Protein AF-A0A3D4ETP7-F1 (afdb_monomer_lite)

Secondary structure (DSSP, 8-state):
-BS-TTS--TT-B-TTSPBPPPPBPPHHHHHHHHHS---SS--SS--TTHHHHHHS-HHHHHHHHHHHHHHHHHHHHHHHHHHHHHH-HHHHHHHHHHHHHTTTTTHHHHHHHHHHS-HHHHTTS-GGGHHHHHHHHTT---HHHHHHS-HHHHHHHHHHHHHHHHHHHHHPPPGGGS-----TT--GGG-HHHHHHHHHHHHHTHHHHHHHTTSPTT-HHHHHHHHT---HHHHH-SSTTSPPPSS---SS-HHHHHHHIIIIIGGG-GGGHHHHHTPBP-S--HHHHHHHHHHHSSTTTTGGGGSBHHHHHHHHHHIIIIITT-SSTTTT-SHHHHHHH------

Radius of gyration: 23.27 Å; chains: 1; bounding box: 61×39×66 Å

Foldseek 3Di:
DEQDPPDPPPPQADPVRDGDDDDHDHPVNVVVVVPFFQFPDFDLAAFPLQVLLVVDDPVLVVLLLLVLLLVLLLVLLVVLVVVCVVQNNLLSLLLLLQLLLQPPQGNVLSSVLSVLVPLVNLVVDDLQQSLLLSCQLLVVQDPVLLVQFDPVLNVVSVSSVVSNVVCCVPRHDDPVPRRDADQPPDDLLSGVSLSSLLSSLCSSCSVVLSVLLPDDPPSVSNLVSSQPRDDPVSQQGSGSRDDGHPHGDTSDDPVSSVVSCSSHRVSNPSVPVVRQFPAFADDQDPQLQSLCCHNNVGPVRCVVQRGGNSSSSSSSSCCVVFSSRDPPRNPPTCVSVVSNVGDDDDD

Structure (mmCIF, N/CA/C/O backbone):
data_AF-A0A3D4ETP7-F1
#
_entry.id   AF-A0A3D4ETP7-F1
#
loop_
_atom_site.group_PDB
_atom_site.id
_atom_site.type_symbol
_atom_site.label_atom_id
_atom_site.label_alt_id
_atom_site.label_comp_id
_atom_site.label_asym_id
_atom_site.label_entity_id
_atom_site.label_seq_id
_atom_site.pdbx_PDB_ins_code
_atom_site.Cartn_x
_atom_site.Cartn_y
_atom_site.Cartn_z
_atom_site.occupancy
_atom_site.B_iso_or_equiv
_atom_site.auth_seq_id
_atom_site.auth_comp_id
_atom_site.auth_asym_id
_atom_site.auth_atom_id
_atom_site.pdbx_PDB_model_num
ATOM 1 N N . MET A 1 1 ? -23.756 -12.964 -6.660 1.00 53.03 1 MET A N 1
ATOM 2 C CA . MET A 1 1 ? -23.209 -12.619 -7.990 1.00 53.03 1 MET A CA 1
ATOM 3 C C . MET A 1 1 ? -23.896 -13.529 -8.978 1.00 53.03 1 MET A C 1
ATOM 5 O O . MET A 1 1 ? -24.005 -14.709 -8.670 1.00 53.03 1 MET A O 1
ATOM 9 N N . VAL A 1 2 ? -24.433 -12.990 -10.067 1.00 57.22 2 VAL A N 1
ATOM 10 C CA . VAL A 1 2 ? -25.238 -13.764 -11.019 1.00 57.22 2 VAL A CA 1
ATOM 11 C C . VAL A 1 2 ? -24.699 -13.495 -12.422 1.00 57.22 2 VAL A C 1
ATOM 13 O O . VAL A 1 2 ? -24.384 -12.355 -12.745 1.00 57.22 2 VAL A O 1
ATOM 16 N N . ILE A 1 3 ? -24.526 -14.546 -13.224 1.00 56.44 3 ILE A N 1
ATOM 17 C CA . ILE A 1 3 ? -23.985 -14.443 -14.592 1.00 56.44 3 ILE A CA 1
ATOM 18 C C . ILE A 1 3 ? -25.107 -14.130 -15.602 1.00 56.44 3 ILE A C 1
ATOM 20 O O . ILE A 1 3 ? -24.844 -13.578 -16.661 1.00 56.44 3 ILE A O 1
ATOM 24 N N . ASN A 1 4 ? -26.368 -14.437 -15.271 1.00 58.53 4 ASN A N 1
ATOM 25 C CA . ASN A 1 4 ? -27.520 -14.160 -16.126 1.00 58.53 4 ASN A CA 1
ATOM 26 C C . ASN A 1 4 ? -28.790 -13.884 -15.296 1.00 58.53 4 ASN A C 1
ATOM 28 O O . ASN A 1 4 ? -29.054 -14.611 -14.341 1.00 58.53 4 ASN A O 1
ATOM 32 N N . ASP A 1 5 ? -29.581 -12.865 -15.642 1.00 59.66 5 ASP A N 1
ATOM 33 C CA . ASP A 1 5 ? -30.772 -12.454 -14.863 1.00 59.66 5 ASP A CA 1
ATOM 34 C C . ASP A 1 5 ? -32.067 -13.199 -15.260 1.00 59.66 5 ASP A C 1
ATOM 36 O O . ASP A 1 5 ? -33.136 -12.936 -14.724 1.00 59.66 5 ASP A O 1
ATOM 40 N N . GLY A 1 6 ? -31.985 -14.146 -16.202 1.00 60.75 6 GLY A N 1
ATOM 41 C CA . GLY A 1 6 ? -33.154 -14.827 -16.780 1.00 60.75 6 GLY A CA 1
ATOM 42 C C . GLY A 1 6 ? -33.625 -16.117 -16.088 1.00 60.75 6 GLY A C 1
ATOM 43 O O . GLY A 1 6 ? -34.529 -16.764 -16.604 1.00 60.75 6 GLY A O 1
ATOM 44 N N . GLY A 1 7 ? -33.010 -16.542 -14.976 1.00 60.59 7 GLY A N 1
ATOM 45 C CA . GLY A 1 7 ? -33.340 -17.800 -14.276 1.00 60.59 7 GLY A CA 1
ATOM 46 C C . GLY A 1 7 ? -34.117 -17.603 -12.963 1.00 60.59 7 GLY A C 1
ATOM 47 O O . GLY A 1 7 ? -34.178 -16.482 -12.456 1.00 60.59 7 GLY A O 1
ATOM 48 N N . PRO A 1 8 ? -34.690 -18.671 -12.365 1.00 55.81 8 PRO A N 1
ATOM 49 C CA . PRO A 1 8 ? -35.439 -18.558 -11.116 1.00 55.81 8 PRO A CA 1
ATOM 50 C C . PRO A 1 8 ? -34.581 -17.935 -10.002 1.00 55.81 8 PRO A C 1
ATOM 52 O O . PRO A 1 8 ? -33.433 -18.318 -9.774 1.00 55.81 8 PRO A O 1
ATOM 55 N N . ALA A 1 9 ? -35.168 -16.954 -9.313 1.00 56.16 9 ALA A N 1
ATOM 56 C CA . ALA A 1 9 ? -34.541 -16.030 -8.368 1.00 56.16 9 ALA A CA 1
ATOM 57 C C . ALA A 1 9 ? -34.196 -16.660 -7.000 1.00 56.16 9 ALA A C 1
ATOM 59 O O . ALA A 1 9 ? -34.488 -16.085 -5.946 1.00 56.16 9 ALA A O 1
ATOM 60 N N . PHE A 1 10 ? -33.578 -17.842 -6.993 1.00 54.94 10 PHE A N 1
ATOM 61 C CA . PHE A 1 10 ? -33.109 -18.475 -5.766 1.00 54.94 10 PHE A CA 1
ATOM 62 C C . PHE A 1 10 ? -32.064 -17.565 -5.096 1.00 54.94 10 PHE A C 1
ATOM 64 O O . PHE A 1 10 ? -31.069 -17.177 -5.706 1.00 54.94 10 PHE A O 1
ATOM 71 N N . PHE A 1 11 ? -32.307 -17.204 -3.831 1.00 61.47 11 PHE A N 1
ATOM 72 C CA . PHE A 1 11 ? -31.418 -16.397 -2.974 1.00 61.47 11 PHE A CA 1
ATOM 73 C C . PHE A 1 11 ? -31.337 -14.887 -3.267 1.00 61.47 11 PHE A C 1
ATOM 75 O O . PHE A 1 11 ? -30.315 -14.252 -3.007 1.00 61.47 11 PHE A O 1
ATOM 82 N N . THR A 1 12 ? -32.417 -14.270 -3.751 1.00 70.69 12 THR A N 1
ATOM 83 C CA . THR A 1 12 ? -32.487 -12.801 -3.917 1.00 70.69 12 THR A CA 1
ATOM 84 C C . THR A 1 12 ? -32.842 -12.038 -2.646 1.00 70.69 12 THR A C 1
ATOM 86 O O . THR A 1 12 ? -32.747 -10.814 -2.644 1.00 70.69 12 THR A O 1
ATOM 89 N N . ARG A 1 13 ? -33.208 -12.721 -1.553 1.00 76.38 13 ARG A N 1
ATOM 90 C CA . ARG A 1 13 ? -33.619 -12.089 -0.293 1.00 76.38 13 ARG A CA 1
ATOM 91 C C . ARG A 1 13 ? -32.859 -12.626 0.916 1.00 76.38 13 ARG A C 1
ATOM 93 O O . ARG A 1 13 ? -32.500 -13.797 0.979 1.00 76.38 13 ARG A O 1
ATOM 100 N N . THR A 1 14 ? -32.615 -11.745 1.882 1.00 76.19 14 THR A N 1
ATOM 101 C CA . THR A 1 14 ? -32.103 -12.088 3.220 1.00 76.19 14 THR A CA 1
ATOM 102 C C . THR A 1 14 ? -33.161 -12.825 4.053 1.00 76.19 14 THR A C 1
ATOM 104 O O . THR A 1 14 ? -34.342 -12.802 3.709 1.00 76.19 14 THR A O 1
ATOM 107 N N . SER A 1 15 ? -32.766 -13.395 5.200 1.00 79.62 15 SER A N 1
ATOM 108 C CA . SER A 1 15 ? -33.690 -13.990 6.189 1.00 79.62 15 SER A CA 1
ATOM 109 C C . SER A 1 15 ? -34.766 -13.021 6.694 1.00 79.62 15 SER A C 1
ATOM 111 O O . SER A 1 15 ? -35.795 -13.451 7.192 1.00 79.62 15 SER A O 1
ATOM 113 N N . ASN A 1 16 ? -34.539 -11.713 6.541 1.00 80.12 16 ASN A N 1
ATOM 114 C CA . ASN A 1 16 ? -35.469 -10.655 6.936 1.00 80.12 16 ASN A CA 1
ATOM 115 C C . ASN A 1 16 ? -36.229 -10.088 5.720 1.00 80.12 16 ASN A C 1
ATOM 117 O O . ASN A 1 16 ? -36.607 -8.919 5.723 1.00 80.12 16 ASN A O 1
ATOM 121 N N . HIS A 1 17 ? -36.355 -10.871 4.642 1.00 77.25 17 HIS A N 1
ATOM 122 C CA . HIS A 1 17 ? -37.042 -10.527 3.390 1.00 77.25 17 HIS A CA 1
ATOM 123 C C . HIS A 1 17 ? -36.555 -9.261 2.664 1.00 77.25 17 HIS A C 1
ATOM 125 O O . HIS A 1 17 ? -37.248 -8.743 1.794 1.00 77.25 17 HIS A O 1
ATOM 131 N N . ARG A 1 18 ? -35.344 -8.773 2.960 1.00 77.69 18 ARG A N 1
ATOM 132 C CA . ARG A 1 18 ? -34.737 -7.662 2.204 1.00 77.69 18 ARG A CA 1
ATOM 133 C C . ARG A 1 18 ? -34.062 -8.167 0.943 1.00 77.69 18 ARG A C 1
ATOM 135 O O . ARG A 1 18 ? -33.308 -9.137 1.040 1.00 77.69 18 ARG A O 1
ATOM 142 N N . ASP A 1 19 ? -34.263 -7.474 -0.172 1.00 79.56 19 ASP A N 1
ATOM 143 C CA . ASP A 1 19 ? -33.580 -7.776 -1.428 1.00 79.56 19 ASP A CA 1
ATOM 144 C C . ASP A 1 19 ? -32.060 -7.614 -1.279 1.00 79.56 19 ASP A C 1
ATOM 146 O O . ASP A 1 19 ? -31.551 -6.666 -0.671 1.00 79.56 19 ASP A O 1
ATOM 150 N N . ILE A 1 20 ? -31.325 -8.581 -1.816 1.00 76.50 20 ILE A N 1
ATOM 151 C CA . ILE A 1 20 ? -29.868 -8.612 -1.831 1.00 76.50 20 ILE A CA 1
ATOM 152 C C . ILE A 1 20 ? -29.414 -7.977 -3.150 1.00 76.50 20 ILE A C 1
ATOM 154 O O . ILE A 1 20 ? -29.741 -8.510 -4.213 1.00 76.50 20 ILE A O 1
ATOM 158 N N . PRO A 1 21 ? -28.633 -6.879 -3.121 1.00 76.00 21 PRO A N 1
ATOM 159 C CA . PRO A 1 21 ? -28.071 -6.292 -4.329 1.00 76.00 21 PRO A CA 1
ATOM 160 C C . PRO A 1 21 ? -27.289 -7.330 -5.139 1.00 76.00 21 PRO A C 1
ATOM 162 O O . PRO A 1 21 ? -26.392 -8.004 -4.620 1.00 76.00 21 PRO A O 1
ATOM 165 N N . ARG A 1 22 ? -27.626 -7.456 -6.424 1.00 74.06 22 ARG A N 1
ATOM 166 C CA . ARG A 1 22 ? -26.982 -8.395 -7.343 1.00 74.06 22 ARG A CA 1
ATOM 167 C C . ARG A 1 22 ? -26.001 -7.653 -8.235 1.00 74.06 22 ARG A C 1
ATOM 169 O O . ARG A 1 22 ? -26.336 -6.641 -8.836 1.00 74.06 22 ARG A O 1
ATOM 176 N N . ILE A 1 23 ? -24.792 -8.194 -8.330 1.00 74.88 23 ILE A N 1
ATOM 177 C CA . ILE A 1 23 ? -23.837 -7.825 -9.373 1.00 74.88 23 ILE A CA 1
ATOM 178 C C . ILE A 1 23 ? -24.056 -8.809 -10.518 1.00 74.88 23 ILE A C 1
ATOM 180 O O . ILE A 1 23 ? -23.884 -10.020 -10.312 1.00 74.88 23 ILE A O 1
ATOM 184 N N . ILE A 1 24 ? -24.469 -8.274 -11.666 1.00 77.12 24 ILE A N 1
ATOM 185 C CA . ILE A 1 24 ? -24.589 -9.002 -12.929 1.00 77.12 24 ILE A CA 1
ATOM 186 C C . ILE A 1 24 ? -23.243 -8.887 -13.637 1.00 77.12 24 ILE A C 1
ATOM 188 O O . ILE A 1 24 ? -22.747 -7.779 -13.830 1.00 77.12 24 ILE A O 1
ATOM 192 N N . LEU A 1 25 ? -22.635 -10.024 -13.966 1.00 79.50 25 LEU A N 1
ATOM 193 C CA . LEU A 1 25 ? -21.406 -10.055 -14.756 1.00 79.50 25 LEU A CA 1
ATOM 194 C C . LEU A 1 25 ? -21.732 -10.464 -16.186 1.00 79.50 25 LEU A C 1
ATOM 196 O O . LEU A 1 25 ? -22.445 -11.446 -16.379 1.00 79.50 25 LEU A O 1
ATOM 200 N N . SER A 1 26 ? -21.175 -9.763 -17.173 1.00 84.69 26 SER A N 1
ATOM 201 C CA . SER A 1 26 ? -21.323 -10.174 -18.567 1.00 84.69 26 SER A CA 1
ATOM 202 C C . SER A 1 26 ? -20.613 -11.515 -18.805 1.00 84.69 26 SER A C 1
ATOM 204 O O . SER A 1 26 ? -19.426 -11.629 -18.481 1.00 84.69 26 SER A O 1
ATOM 206 N N . PRO A 1 27 ? -21.268 -12.520 -19.417 1.00 82.44 27 PRO A N 1
ATOM 207 C CA . PRO A 1 27 ? -20.622 -13.785 -19.764 1.00 82.44 27 PRO A CA 1
ATOM 208 C C . PRO A 1 27 ? -19.345 -13.608 -20.598 1.00 82.44 27 PRO A C 1
ATOM 210 O O . PRO A 1 27 ? -18.369 -14.325 -20.380 1.00 82.44 27 PRO A O 1
ATOM 213 N N . THR A 1 28 ? -19.312 -12.626 -21.506 1.00 84.62 28 THR A N 1
ATOM 214 C CA . THR A 1 28 ? -18.135 -12.339 -22.344 1.00 84.62 28 THR A CA 1
ATOM 215 C C . THR A 1 28 ? -16.975 -11.777 -21.525 1.00 84.62 28 THR A C 1
ATOM 217 O O . THR A 1 28 ? -15.831 -12.191 -21.712 1.00 84.62 28 THR A O 1
ATOM 220 N N . GLU A 1 29 ? -17.258 -10.893 -20.566 1.00 82.62 29 GLU A N 1
ATOM 221 C CA . GLU A 1 29 ? -16.253 -10.347 -19.646 1.00 82.62 29 GLU A CA 1
ATOM 222 C C . GLU A 1 29 ? -15.709 -11.431 -18.716 1.00 82.62 29 GLU A C 1
ATOM 224 O O . GLU A 1 29 ? -14.499 -11.506 -18.500 1.00 82.62 29 GLU A O 1
ATOM 229 N N . VAL A 1 30 ? -16.583 -12.305 -18.199 1.00 82.56 30 VAL A N 1
ATOM 230 C CA . VAL A 1 30 ? -16.167 -13.446 -17.373 1.00 82.56 30 VAL A CA 1
ATOM 231 C C . VAL A 1 30 ? -15.293 -14.396 -18.180 1.00 82.56 30 VAL A C 1
ATOM 233 O O . VAL A 1 30 ? -14.219 -14.761 -17.708 1.00 82.56 30 VAL A O 1
ATOM 236 N N . SER A 1 31 ? -15.706 -14.761 -19.396 1.00 82.50 31 SER A N 1
ATOM 237 C CA . SER A 1 31 ? -14.919 -15.637 -20.266 1.00 82.50 31 SER A CA 1
ATOM 238 C C . SER A 1 31 ? -13.551 -15.028 -20.565 1.00 82.50 31 SER A C 1
ATOM 240 O O . SER A 1 31 ? -12.541 -15.680 -20.333 1.00 82.50 31 SER A O 1
ATOM 242 N N . SER A 1 32 ? -13.494 -13.759 -20.982 1.00 82.25 32 SER A N 1
ATOM 243 C CA . SER A 1 32 ? -12.227 -13.065 -21.243 1.00 82.25 32 SER A CA 1
ATOM 244 C C . SER A 1 32 ? -11.325 -13.018 -20.004 1.00 82.25 32 SER A C 1
ATOM 246 O O . SER A 1 32 ? -10.127 -13.279 -20.099 1.00 82.25 32 SER A O 1
ATOM 248 N N . ALA A 1 33 ? -11.887 -12.749 -18.822 1.00 78.75 33 ALA A N 1
ATOM 249 C CA . ALA A 1 33 ? -11.134 -12.736 -17.570 1.00 78.75 33 ALA A CA 1
ATOM 250 C C . ALA A 1 33 ? -10.646 -14.130 -17.135 1.00 78.75 33 ALA A C 1
ATOM 252 O O . ALA A 1 33 ? -9.604 -14.235 -16.487 1.00 78.75 33 ALA A O 1
ATOM 253 N N . LEU A 1 34 ? -11.393 -15.193 -17.450 1.00 80.38 34 LEU A N 1
ATOM 254 C CA . LEU A 1 34 ? -11.009 -16.580 -17.174 1.00 80.38 34 LEU A CA 1
ATOM 255 C C . LEU A 1 34 ? -9.970 -17.110 -18.165 1.00 80.38 34 LEU A C 1
ATOM 257 O O . LEU A 1 34 ? -9.146 -17.930 -17.773 1.00 80.38 34 LEU A O 1
ATOM 261 N N . SER A 1 35 ? -9.982 -16.623 -19.406 1.00 75.38 35 SER A N 1
ATOM 262 C CA . SER A 1 35 ? -8.991 -16.962 -20.431 1.00 75.38 35 SER A CA 1
ATOM 263 C C . SER A 1 35 ? -7.619 -16.332 -20.179 1.00 75.38 35 SER A C 1
ATOM 265 O O . SER A 1 35 ? -6.639 -16.772 -20.774 1.00 75.38 35 SER A O 1
ATOM 267 N N . ARG A 1 36 ? -7.517 -15.322 -19.303 1.00 69.62 36 ARG A N 1
ATOM 268 C CA . ARG A 1 36 ? -6.221 -14.748 -18.923 1.00 69.62 36 ARG A CA 1
ATOM 269 C C . ARG A 1 36 ? -5.480 -15.662 -17.949 1.00 69.62 36 ARG A C 1
ATOM 271 O O . ARG A 1 36 ? -6.062 -16.088 -16.942 1.00 69.62 36 ARG A O 1
ATOM 278 N N . PRO A 1 37 ? -4.191 -15.935 -18.187 1.00 68.06 37 PRO A N 1
ATOM 279 C CA . PRO A 1 37 ? -3.427 -16.796 -17.308 1.00 68.06 37 PRO A CA 1
ATOM 280 C C . PRO A 1 37 ? -3.265 -16.167 -15.926 1.00 68.06 37 PRO A C 1
ATOM 282 O O . PRO A 1 37 ? -2.868 -15.019 -15.761 1.00 68.06 37 PRO A O 1
ATOM 285 N N . ARG A 1 38 ? -3.559 -16.945 -14.881 1.00 69.12 38 ARG A N 1
ATOM 286 C CA . ARG A 1 38 ? -3.430 -16.498 -13.485 1.00 69.12 38 ARG A CA 1
ATOM 287 C C . ARG A 1 38 ? -2.033 -16.781 -12.944 1.00 69.12 38 ARG A C 1
ATOM 289 O O . ARG A 1 38 ? -1.876 -17.394 -11.887 1.00 69.12 38 ARG A O 1
ATOM 296 N N . ILE A 1 39 ? -1.007 -16.348 -13.673 1.00 82.00 39 ILE A N 1
ATOM 297 C CA . ILE A 1 39 ? 0.376 -16.507 -13.231 1.00 82.00 39 ILE A CA 1
ATOM 298 C C . ILE A 1 39 ? 0.657 -15.475 -12.139 1.00 82.00 39 ILE A C 1
ATOM 300 O O . ILE A 1 39 ? 0.525 -14.267 -12.317 1.00 82.00 39 ILE A O 1
ATOM 304 N N . THR A 1 40 ? 1.079 -15.947 -10.969 1.00 82.56 40 THR A N 1
ATOM 305 C CA . THR A 1 40 ? 1.494 -15.055 -9.874 1.00 82.56 40 THR A CA 1
ATOM 306 C C . THR A 1 40 ? 2.994 -14.752 -9.912 1.00 82.56 40 THR A C 1
ATOM 308 O O . THR A 1 40 ? 3.437 -13.745 -9.340 1.00 82.56 40 THR A O 1
ATOM 311 N N . GLN A 1 41 ? 3.776 -15.607 -10.585 1.00 86.12 41 GLN A N 1
ATOM 312 C CA . GLN A 1 41 ? 5.225 -15.502 -10.752 1.00 86.12 41 GLN A CA 1
ATOM 313 C C . GLN A 1 41 ? 5.680 -16.111 -12.087 1.00 86.12 41 GLN A C 1
ATOM 315 O O . GLN A 1 41 ? 5.386 -17.269 -12.355 1.00 86.12 41 GLN A O 1
ATOM 320 N N . ALA A 1 42 ? 6.453 -15.359 -12.869 1.00 86.94 42 ALA A N 1
ATOM 321 C CA . ALA A 1 42 ? 7.141 -15.858 -14.053 1.00 86.94 42 ALA A CA 1
ATOM 322 C C . ALA A 1 42 ? 8.447 -16.588 -13.683 1.00 86.94 42 ALA A C 1
ATOM 324 O O . ALA A 1 42 ? 8.994 -16.426 -12.576 1.00 86.94 42 ALA A O 1
ATOM 325 N N . LEU A 1 43 ? 8.970 -17.357 -14.641 1.00 86.50 43 LEU A N 1
ATOM 326 C CA . LEU A 1 43 ? 10.251 -18.051 -14.520 1.00 86.50 43 LEU A CA 1
ATOM 327 C C . LEU A 1 43 ? 11.395 -17.065 -14.246 1.00 86.50 43 LEU A C 1
ATOM 329 O O . LEU A 1 43 ? 11.432 -15.952 -14.767 1.00 86.50 43 LEU A O 1
ATOM 333 N N . SER A 1 44 ? 12.341 -17.477 -13.401 1.00 87.88 44 SER A N 1
ATOM 334 C CA . SER A 1 44 ? 13.516 -16.669 -13.049 1.00 87.88 44 SER A CA 1
ATOM 335 C C . SER A 1 44 ? 14.667 -16.946 -14.016 1.00 87.88 44 SER A C 1
ATOM 337 O O . SER A 1 44 ? 15.686 -17.493 -13.608 1.00 87.88 44 SER A O 1
ATOM 339 N N . ARG A 1 45 ? 14.476 -16.623 -15.297 1.00 91.75 45 ARG A N 1
ATOM 340 C CA . ARG A 1 45 ? 15.503 -16.737 -16.343 1.00 91.75 45 ARG A CA 1
ATOM 341 C C . ARG A 1 45 ? 15.375 -15.604 -17.361 1.00 91.75 45 ARG A C 1
ATOM 343 O O . ARG A 1 45 ? 14.264 -15.090 -17.502 1.00 91.75 45 ARG A O 1
ATOM 350 N N . PRO A 1 46 ? 16.436 -15.247 -18.102 1.00 95.19 46 PRO A N 1
ATOM 351 C CA . PRO A 1 46 ? 16.350 -14.271 -19.187 1.00 95.19 46 PRO A CA 1
ATOM 352 C C . PRO A 1 46 ? 15.175 -14.523 -20.141 1.00 95.19 46 PRO A C 1
ATOM 354 O O . PRO A 1 46 ? 14.916 -15.664 -20.519 1.00 95.19 46 PRO A O 1
ATOM 357 N N . GLY A 1 47 ? 14.445 -13.465 -20.498 1.00 94.19 47 GLY A N 1
ATOM 358 C CA . GLY A 1 47 ? 13.394 -13.504 -21.518 1.00 94.19 47 GLY A CA 1
ATOM 359 C C . GLY A 1 47 ? 13.915 -13.086 -22.894 1.00 94.19 47 GLY A C 1
ATOM 360 O O . GLY A 1 47 ? 15.020 -12.555 -23.015 1.00 94.19 47 GLY A O 1
ATOM 361 N N . ARG A 1 48 ? 13.091 -13.253 -23.939 1.00 95.12 48 ARG A N 1
ATOM 362 C CA . ARG A 1 48 ? 13.429 -12.816 -25.313 1.00 95.12 48 ARG A CA 1
ATOM 363 C C . ARG A 1 48 ? 13.690 -11.311 -25.418 1.00 95.12 48 ARG A C 1
ATOM 365 O O . ARG A 1 48 ? 14.465 -10.891 -26.266 1.00 95.12 48 ARG A O 1
ATOM 372 N N . CYS A 1 49 ? 13.106 -10.512 -24.525 1.00 94.81 49 CYS A N 1
ATOM 373 C CA . CYS A 1 49 ? 13.313 -9.065 -24.443 1.00 94.81 49 CYS A CA 1
ATOM 374 C C . CYS A 1 49 ? 14.738 -8.657 -24.028 1.00 94.81 49 CYS A C 1
ATOM 376 O O . CYS A 1 49 ? 15.118 -7.514 -24.268 1.00 94.81 49 CYS A O 1
ATOM 378 N N . LEU A 1 50 ? 15.547 -9.570 -23.468 1.00 95.56 50 LEU A N 1
ATOM 379 C CA . LEU A 1 50 ? 16.935 -9.282 -23.103 1.00 95.56 50 LEU A CA 1
ATOM 380 C C . LEU A 1 50 ? 17.762 -8.810 -24.302 1.00 95.56 50 LEU A C 1
ATOM 382 O O . LEU A 1 50 ? 18.540 -7.866 -24.184 1.00 95.56 50 LEU A O 1
ATOM 386 N N . TRP A 1 51 ? 17.623 -9.485 -25.445 1.00 94.25 51 TRP A N 1
ATOM 387 C CA . TRP A 1 51 ? 18.419 -9.181 -26.630 1.00 94.25 51 TRP A CA 1
ATOM 388 C C . TRP A 1 51 ? 18.095 -7.800 -27.226 1.00 94.25 51 TRP A C 1
ATOM 390 O O . TRP A 1 51 ? 19.031 -7.012 -27.345 1.00 94.25 51 TRP A O 1
ATOM 400 N N . PRO A 1 52 ? 16.832 -7.429 -27.526 1.00 94.62 52 PRO A N 1
ATOM 401 C CA . PRO A 1 52 ? 16.530 -6.089 -28.026 1.00 94.62 52 PRO A CA 1
ATOM 402 C C . PRO A 1 52 ? 16.896 -5.001 -27.008 1.00 94.62 52 PRO A C 1
ATOM 404 O O . PRO A 1 52 ? 17.534 -4.025 -27.388 1.00 94.62 52 PRO A O 1
ATOM 407 N N . LEU A 1 53 ? 16.632 -5.194 -25.706 1.00 95.25 53 LEU A N 1
ATOM 408 C CA . LEU A 1 53 ? 17.001 -4.208 -24.676 1.00 95.25 53 LEU A CA 1
ATOM 409 C C . LEU A 1 53 ? 18.510 -3.949 -24.589 1.00 95.25 53 LEU A C 1
ATOM 411 O O . LEU A 1 53 ? 18.911 -2.847 -24.235 1.00 95.25 53 LEU A O 1
ATOM 415 N N . ARG A 1 54 ? 19.359 -4.937 -24.903 1.00 94.12 54 ARG A N 1
ATOM 416 C CA . ARG A 1 54 ? 20.819 -4.743 -24.948 1.00 94.12 54 ARG A CA 1
ATOM 417 C C . ARG A 1 54 ? 21.279 -3.854 -26.105 1.00 94.12 54 ARG A C 1
ATOM 419 O O . ARG A 1 54 ? 22.353 -3.276 -25.995 1.00 94.12 54 ARG A O 1
ATOM 426 N N . HIS A 1 55 ? 20.499 -3.768 -27.181 1.00 93.31 55 HIS A N 1
ATOM 427 C CA . HIS A 1 55 ? 20.837 -3.001 -28.384 1.00 93.31 55 HIS A CA 1
ATOM 428 C C . HIS A 1 55 ? 20.121 -1.643 -28.452 1.00 93.31 55 HIS A C 1
ATOM 430 O O . HIS A 1 55 ? 20.446 -0.830 -29.312 1.00 93.31 55 HIS A O 1
ATOM 436 N N . MET A 1 56 ? 19.164 -1.380 -27.558 1.00 94.62 56 MET A N 1
ATOM 437 C CA . MET A 1 56 ? 18.491 -0.083 -27.457 1.00 94.62 56 MET A CA 1
ATOM 438 C C . MET A 1 56 ? 19.404 0.980 -26.838 1.00 94.62 56 MET A C 1
ATOM 440 O O . MET A 1 56 ? 20.187 0.696 -25.927 1.00 94.62 56 MET A O 1
ATOM 444 N N . ALA A 1 57 ? 19.255 2.234 -27.275 1.00 94.44 57 ALA A N 1
ATOM 445 C CA . ALA A 1 57 ? 19.938 3.344 -26.630 1.00 94.44 57 ALA A CA 1
ATOM 446 C C . ALA A 1 57 ? 19.410 3.545 -25.199 1.00 94.44 57 ALA A C 1
ATOM 448 O O . ALA A 1 57 ? 18.241 3.305 -24.886 1.00 94.44 57 ALA A O 1
ATOM 449 N N . VAL A 1 58 ? 20.267 4.045 -24.304 1.00 93.38 58 VAL A N 1
ATOM 450 C CA . VAL A 1 58 ? 19.888 4.308 -22.901 1.00 93.38 58 VAL A CA 1
ATOM 451 C C . VAL A 1 58 ? 18.724 5.307 -22.807 1.00 93.38 58 VAL A C 1
ATOM 453 O O . VAL A 1 58 ? 17.883 5.187 -21.910 1.00 93.38 58 VAL A O 1
ATOM 456 N N . ALA A 1 59 ? 18.652 6.264 -23.738 1.00 94.25 59 ALA A N 1
ATOM 457 C CA . ALA A 1 59 ? 17.552 7.221 -23.843 1.00 94.25 59 ALA A CA 1
ATOM 458 C C . ALA A 1 59 ? 16.212 6.520 -24.132 1.00 94.25 59 ALA A C 1
ATOM 460 O O . ALA A 1 59 ? 15.244 6.754 -23.406 1.00 94.25 59 ALA A O 1
ATOM 461 N N . ASP A 1 60 ? 16.184 5.581 -25.082 1.00 95.50 60 ASP A N 1
ATOM 462 C CA . ASP A 1 60 ? 14.986 4.810 -25.438 1.00 95.50 60 ASP A CA 1
ATOM 463 C C . ASP A 1 60 ? 14.492 3.948 -24.274 1.00 95.50 60 ASP A C 1
ATOM 465 O O . ASP A 1 60 ? 13.306 3.968 -23.943 1.00 95.50 60 ASP A O 1
ATOM 469 N N . ILE A 1 61 ? 15.402 3.241 -23.590 1.00 96.00 61 ILE A N 1
ATOM 470 C CA . ILE A 1 61 ? 15.059 2.428 -22.410 1.00 96.00 61 ILE A CA 1
ATOM 471 C C . ILE A 1 61 ? 14.491 3.323 -21.303 1.00 96.00 61 ILE A C 1
ATOM 473 O O . ILE A 1 61 ? 13.506 2.977 -20.648 1.00 96.00 61 ILE A O 1
ATOM 477 N N . THR A 1 62 ? 15.096 4.491 -21.088 1.00 95.75 62 THR A N 1
ATOM 478 C CA . THR A 1 62 ? 14.626 5.453 -20.084 1.00 95.75 62 THR A CA 1
ATOM 479 C C . THR A 1 62 ? 13.236 5.982 -20.436 1.00 95.75 62 THR A C 1
ATOM 481 O O . THR A 1 62 ? 12.378 6.037 -19.553 1.00 95.75 62 THR A O 1
ATOM 484 N N . CYS A 1 63 ? 12.995 6.316 -21.706 1.00 96.25 63 CYS A N 1
ATOM 485 C CA . CYS A 1 63 ? 11.696 6.748 -22.219 1.00 96.25 63 CYS A CA 1
ATOM 486 C C . CYS A 1 63 ? 10.627 5.660 -22.022 1.00 96.25 63 CYS A C 1
ATOM 488 O O . CYS A 1 63 ? 9.618 5.904 -21.361 1.00 96.25 63 CYS A O 1
ATOM 490 N N . LEU A 1 64 ? 10.900 4.426 -22.456 1.00 97.00 64 LEU A N 1
ATOM 491 C CA . LEU A 1 64 ? 10.021 3.269 -22.268 1.00 97.00 64 LEU A CA 1
ATOM 492 C C . LEU A 1 64 ? 9.645 3.056 -20.796 1.00 97.00 64 LEU A C 1
ATOM 494 O O . LEU A 1 64 ? 8.472 2.869 -20.456 1.00 97.00 64 LEU A O 1
ATOM 498 N N . LEU A 1 65 ? 10.637 3.070 -19.898 1.00 97.44 65 LEU A N 1
ATOM 499 C CA . LEU A 1 65 ? 10.385 2.895 -18.471 1.00 97.44 65 LEU A CA 1
ATOM 500 C C . LEU A 1 65 ? 9.569 4.067 -17.910 1.00 97.44 65 LEU A C 1
ATOM 502 O O . LEU A 1 65 ? 8.696 3.857 -17.066 1.00 97.44 65 LEU A O 1
ATOM 506 N N . ARG A 1 66 ? 9.821 5.298 -18.364 1.00 97.56 66 ARG A N 1
ATOM 507 C CA . ARG A 1 66 ? 9.072 6.475 -17.917 1.00 97.56 66 ARG A CA 1
ATOM 508 C C . ARG A 1 66 ? 7.602 6.351 -18.308 1.00 97.56 66 ARG A C 1
ATOM 510 O O . ARG A 1 66 ? 6.743 6.487 -17.435 1.00 97.56 66 ARG A O 1
ATOM 517 N N . GLU A 1 67 ? 7.316 5.999 -19.557 1.00 97.19 67 GLU A N 1
ATOM 518 C CA . GLU A 1 67 ? 5.945 5.803 -20.039 1.00 97.19 67 GLU A CA 1
ATOM 519 C C . GLU A 1 67 ? 5.254 4.623 -19.345 1.00 97.19 67 GLU A C 1
ATOM 521 O O . GLU A 1 67 ? 4.118 4.746 -18.886 1.00 97.19 67 GLU A O 1
ATOM 526 N N . SER A 1 68 ? 5.972 3.524 -19.103 1.00 97.94 68 SER A N 1
ATOM 527 C CA . SER A 1 68 ? 5.460 2.395 -18.310 1.00 97.94 68 SER A CA 1
ATOM 528 C C . SER A 1 68 ? 5.100 2.805 -16.873 1.00 97.94 68 SER A C 1
ATOM 530 O O . SER A 1 68 ? 4.080 2.384 -16.318 1.00 97.94 68 SER A O 1
ATOM 532 N N . ALA A 1 69 ? 5.919 3.647 -16.236 1.00 98.31 69 ALA A N 1
ATOM 533 C CA . ALA A 1 69 ? 5.651 4.145 -14.891 1.00 98.31 69 ALA A CA 1
ATOM 534 C C . ALA A 1 69 ? 4.472 5.129 -14.853 1.00 98.31 69 ALA A C 1
ATOM 536 O O . ALA A 1 69 ? 3.648 5.040 -13.936 1.00 98.31 69 ALA A O 1
ATOM 537 N N . LYS A 1 70 ? 4.359 6.026 -15.843 1.00 98.12 70 LYS A N 1
ATOM 538 C CA . LYS A 1 70 ? 3.205 6.923 -16.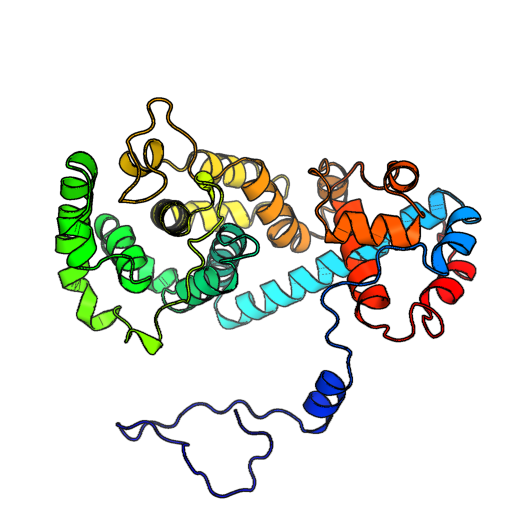009 1.00 98.12 70 LYS A CA 1
ATOM 539 C C . LYS A 1 70 ? 1.920 6.129 -16.233 1.00 98.12 70 LYS A C 1
ATOM 541 O O . LYS A 1 70 ? 0.940 6.369 -15.530 1.00 98.12 70 LYS A O 1
ATOM 546 N N . HIS A 1 71 ? 1.942 5.122 -17.106 1.00 98.06 71 HIS A N 1
ATOM 547 C CA . HIS A 1 71 ? 0.805 4.231 -17.334 1.00 98.06 71 HIS A CA 1
ATOM 548 C C . HIS A 1 71 ? 0.363 3.544 -16.034 1.00 98.06 71 HIS A C 1
ATOM 550 O O . HIS A 1 71 ? -0.804 3.595 -15.636 1.00 98.06 71 HIS A O 1
ATOM 556 N N . ARG A 1 72 ? 1.317 2.987 -15.277 1.00 98.00 72 ARG A N 1
ATOM 557 C CA . ARG A 1 72 ? 1.031 2.393 -13.965 1.00 98.00 72 ARG A CA 1
ATOM 558 C C . ARG A 1 72 ? 0.427 3.386 -12.977 1.00 98.00 72 ARG A C 1
ATOM 560 O O . ARG A 1 72 ? -0.453 3.010 -12.197 1.00 98.00 72 ARG A O 1
ATOM 567 N N . ALA A 1 73 ? 0.922 4.620 -12.955 1.00 98.00 73 ALA A N 1
ATOM 568 C CA . ALA A 1 73 ? 0.381 5.680 -12.116 1.00 98.00 73 ALA A CA 1
ATOM 569 C C . ALA A 1 73 ? -1.071 5.997 -12.512 1.00 98.00 73 ALA A C 1
ATOM 571 O O . ALA A 1 73 ? -1.948 5.950 -11.653 1.00 98.00 73 ALA A O 1
ATOM 572 N N . GLN A 1 74 ? -1.360 6.176 -13.802 1.00 98.12 74 GLN A N 1
ATOM 573 C CA . GLN A 1 74 ? -2.718 6.409 -14.311 1.00 98.12 74 GLN A CA 1
ATOM 574 C C . GLN A 1 74 ? -3.691 5.288 -13.912 1.00 98.12 74 GLN A C 1
ATOM 576 O O . GLN A 1 74 ? -4.784 5.559 -13.414 1.00 98.12 74 GLN A O 1
ATOM 581 N N . LEU A 1 75 ? -3.288 4.016 -14.033 1.00 97.56 75 LEU A N 1
ATOM 582 C CA . LEU A 1 75 ? -4.122 2.883 -13.611 1.00 97.56 75 LEU A CA 1
ATOM 583 C C . LEU A 1 75 ? -4.443 2.914 -12.109 1.00 97.56 75 LEU A C 1
ATOM 585 O O . LEU A 1 75 ? -5.557 2.576 -11.698 1.00 97.56 75 LEU A O 1
ATOM 589 N N . LYS A 1 76 ? -3.481 3.304 -11.266 1.00 97.38 76 LYS A N 1
ATOM 590 C CA . LYS A 1 76 ? -3.702 3.442 -9.817 1.00 97.38 76 LYS A CA 1
ATOM 591 C C . LYS A 1 76 ? -4.603 4.627 -9.492 1.00 97.38 76 LYS A C 1
ATOM 593 O O . LYS A 1 76 ? -5.502 4.467 -8.666 1.00 97.38 76 LYS A O 1
ATOM 598 N N . ALA A 1 77 ? -4.397 5.760 -10.161 1.00 97.81 77 ALA A N 1
ATOM 599 C CA . ALA A 1 77 ? -5.236 6.943 -10.023 1.00 97.81 77 ALA A CA 1
ATOM 600 C C . ALA A 1 77 ? -6.691 6.613 -10.362 1.00 97.81 77 ALA A C 1
ATOM 602 O O . ALA A 1 77 ? -7.559 6.774 -9.509 1.00 97.81 77 ALA A O 1
ATOM 603 N N . LYS A 1 78 ? -6.939 5.977 -11.515 1.00 97.69 78 LYS A N 1
ATOM 604 C CA . LYS A 1 78 ? -8.280 5.557 -11.949 1.00 97.69 78 LYS A CA 1
ATOM 605 C C . LYS A 1 78 ? -8.984 4.658 -10.925 1.00 97.69 78 LYS A C 1
ATOM 607 O O . LYS A 1 78 ? -10.174 4.822 -10.661 1.00 97.69 78 LYS A O 1
ATOM 612 N N . ARG A 1 79 ? -8.264 3.711 -10.305 1.00 95.44 79 ARG A N 1
ATOM 613 C CA . ARG A 1 79 ? -8.822 2.844 -9.242 1.00 95.44 79 ARG A CA 1
ATOM 614 C C . ARG A 1 79 ? -9.196 3.637 -7.988 1.00 95.44 79 ARG A C 1
ATOM 616 O O . ARG A 1 79 ? -10.253 3.398 -7.398 1.00 95.44 79 ARG A O 1
ATOM 623 N N . PHE A 1 80 ? -8.329 4.557 -7.571 1.00 97.62 80 PHE A N 1
ATOM 624 C CA . PHE A 1 80 ? -8.584 5.420 -6.421 1.00 97.62 80 PHE A CA 1
ATOM 625 C C . PHE A 1 80 ? -9.769 6.355 -6.690 1.00 97.62 80 PHE A C 1
ATOM 627 O O . PHE A 1 80 ? -10.687 6.428 -5.878 1.00 97.62 80 PHE A O 1
ATOM 634 N N . GLU A 1 81 ? -9.793 7.009 -7.850 1.00 97.44 81 GLU A N 1
ATOM 635 C CA . GLU A 1 81 ? -10.854 7.917 -8.290 1.00 97.44 81 GLU A CA 1
ATOM 636 C C . GLU A 1 81 ? -12.204 7.215 -8.408 1.00 97.44 81 GLU A C 1
ATOM 638 O O . GLU A 1 81 ? -13.207 7.772 -7.973 1.00 97.44 81 GLU A O 1
ATOM 643 N N . GLY A 1 82 ? -12.246 5.969 -8.893 1.00 96.12 82 GLY A N 1
ATOM 644 C CA . GLY A 1 82 ? -13.474 5.172 -8.894 1.00 96.12 82 GLY A CA 1
ATOM 645 C C . GLY A 1 82 ? -14.043 4.976 -7.485 1.00 96.12 82 GLY A C 1
ATOM 646 O O . GLY A 1 82 ? -15.236 5.167 -7.259 1.00 96.12 82 GLY A O 1
ATOM 647 N N . THR A 1 83 ? -13.178 4.693 -6.506 1.00 94.81 83 THR A N 1
ATOM 648 C CA . THR A 1 83 ? -13.587 4.582 -5.093 1.00 94.81 83 THR A CA 1
ATOM 649 C C . THR A 1 83 ? -14.013 5.947 -4.538 1.00 94.81 83 THR A C 1
ATOM 651 O O . THR A 1 83 ? -15.029 6.062 -3.851 1.00 94.81 83 THR A O 1
ATOM 654 N N . ALA A 1 84 ? -13.269 7.006 -4.867 1.00 97.38 84 ALA A N 1
ATOM 655 C CA . ALA A 1 84 ? -13.547 8.366 -4.419 1.00 97.38 84 ALA A CA 1
ATOM 656 C C . ALA A 1 84 ? -14.845 8.933 -5.013 1.00 97.38 84 ALA A C 1
ATOM 658 O O . ALA A 1 84 ? -15.531 9.689 -4.332 1.00 97.38 84 ALA A O 1
ATOM 659 N N . LYS A 1 85 ? -15.215 8.551 -6.239 1.00 97.44 85 LYS A N 1
ATOM 660 C CA . LYS A 1 85 ? -16.484 8.927 -6.873 1.00 97.44 85 LYS A CA 1
ATOM 661 C C . LYS A 1 85 ? -17.679 8.323 -6.134 1.00 97.44 85 LYS A C 1
ATOM 663 O O . LYS A 1 85 ? -18.693 8.991 -5.980 1.00 97.44 85 LYS A O 1
ATOM 668 N N . LEU A 1 86 ? -17.548 7.085 -5.654 1.00 94.44 86 LEU A N 1
ATOM 669 C CA . LEU A 1 86 ? -18.620 6.369 -4.955 1.00 94.44 86 LEU A CA 1
ATOM 670 C C . LEU A 1 86 ? -18.745 6.758 -3.476 1.00 94.44 86 LEU A C 1
ATOM 672 O O . LEU A 1 86 ? -19.852 6.834 -2.948 1.00 94.44 86 LEU A O 1
ATOM 676 N N . HIS A 1 87 ? -17.622 6.982 -2.791 1.00 95.62 87 HIS A N 1
ATOM 677 C CA . HIS A 1 87 ? -17.606 7.132 -1.329 1.00 95.62 87 HIS A CA 1
ATOM 678 C C . HIS A 1 87 ? -16.988 8.443 -0.827 1.00 95.62 87 HIS A C 1
ATOM 680 O O . HIS A 1 87 ? -16.937 8.698 0.379 1.00 95.62 87 HIS A O 1
ATOM 686 N N . GLY A 1 88 ? -16.520 9.293 -1.736 1.00 97.69 88 GLY A N 1
ATOM 687 C CA . GLY A 1 88 ? -15.755 10.491 -1.427 1.00 97.69 88 GLY A CA 1
ATOM 688 C C . GLY A 1 88 ? -14.266 10.202 -1.222 1.00 97.69 88 GLY A C 1
ATOM 689 O O . GLY A 1 88 ? -13.849 9.134 -0.769 1.00 97.69 88 GLY A O 1
ATOM 690 N N . PHE A 1 89 ? -13.438 11.208 -1.504 1.00 98.25 89 PHE A N 1
ATOM 691 C CA . PHE A 1 89 ? -11.977 11.127 -1.363 1.00 98.25 89 PHE A CA 1
ATOM 692 C C . PHE A 1 89 ? -11.525 10.689 0.038 1.00 98.25 89 PHE A C 1
ATOM 694 O O . PHE A 1 89 ? -10.563 9.941 0.167 1.00 98.25 89 PHE A O 1
ATOM 701 N N . SER A 1 90 ? -12.214 11.143 1.093 1.00 98.12 90 SER A N 1
ATOM 702 C CA . SER A 1 90 ? -11.837 10.808 2.471 1.00 98.12 90 SER A CA 1
ATOM 703 C C . SER A 1 90 ? -11.962 9.306 2.744 1.00 98.12 90 SER A C 1
ATOM 705 O O . SER A 1 90 ? -11.060 8.722 3.332 1.00 98.12 90 SER A O 1
ATOM 707 N N . GLN A 1 91 ? -13.015 8.652 2.246 1.00 98.50 91 GLN A N 1
ATOM 708 C CA . GLN A 1 91 ? -13.165 7.203 2.383 1.00 98.50 91 GLN A CA 1
ATOM 709 C C . GLN A 1 91 ? -12.168 6.440 1.499 1.00 98.50 91 GLN A C 1
ATOM 711 O O . GLN A 1 91 ? -11.559 5.479 1.961 1.00 98.50 91 GLN A O 1
ATOM 716 N N . ALA A 1 92 ? -11.939 6.887 0.260 1.00 98.50 92 ALA A N 1
ATOM 717 C CA . ALA A 1 92 ? -10.950 6.260 -0.621 1.00 98.50 92 ALA A CA 1
ATOM 718 C C . ALA A 1 92 ? -9.531 6.307 -0.022 1.00 98.50 92 ALA A C 1
ATOM 720 O O . ALA A 1 92 ? -8.797 5.321 -0.071 1.00 98.50 92 ALA A O 1
ATOM 721 N N . LEU A 1 93 ? -9.165 7.430 0.605 1.00 98.56 93 LEU A N 1
ATOM 722 C CA . LEU A 1 93 ? -7.897 7.585 1.316 1.00 98.56 93 LEU A CA 1
ATOM 723 C C . LEU A 1 93 ? -7.811 6.680 2.552 1.00 98.56 93 LEU A C 1
ATOM 725 O O . LEU A 1 93 ? -6.755 6.105 2.804 1.00 98.56 93 LEU A O 1
ATOM 729 N N . TRP A 1 94 ? -8.904 6.544 3.308 1.00 98.62 94 TRP A N 1
ATOM 730 C CA . TRP A 1 94 ? -8.986 5.668 4.480 1.00 98.62 94 TRP A CA 1
ATOM 731 C C . TRP A 1 94 ? -8.740 4.206 4.107 1.00 98.62 94 TRP A C 1
ATOM 733 O O . TRP A 1 94 ? -7.883 3.544 4.695 1.00 98.62 94 TRP A O 1
ATOM 743 N N . GLU A 1 95 ? -9.415 3.730 3.061 1.00 98.31 95 GLU A N 1
ATOM 744 C CA . GLU A 1 95 ? -9.204 2.385 2.529 1.00 98.31 95 GLU A CA 1
ATOM 745 C C . GLU A 1 95 ? -7.791 2.193 1.980 1.00 98.31 95 GLU A C 1
ATOM 747 O O . GLU A 1 95 ? -7.188 1.153 2.232 1.00 98.31 95 GLU A O 1
ATOM 752 N N . ALA A 1 96 ? -7.240 3.184 1.271 1.00 97.88 96 ALA A N 1
ATOM 753 C CA . ALA A 1 96 ? -5.885 3.108 0.729 1.00 97.88 96 ALA A CA 1
ATOM 754 C C . ALA A 1 96 ? -4.807 3.084 1.827 1.00 97.88 96 ALA A C 1
ATOM 756 O O . ALA A 1 96 ? -3.818 2.362 1.700 1.00 97.88 96 ALA A O 1
ATOM 757 N N . LEU A 1 97 ? -4.994 3.835 2.919 1.00 98.06 97 LEU A N 1
ATOM 758 C CA . LEU A 1 97 ? -4.084 3.797 4.064 1.00 98.06 97 LEU A CA 1
ATOM 759 C C . LEU A 1 97 ? -4.139 2.432 4.758 1.00 98.06 97 LEU A C 1
ATOM 761 O O . LEU A 1 97 ? -3.091 1.847 5.032 1.00 98.06 97 LEU A O 1
ATOM 765 N N . ALA A 1 98 ? -5.340 1.903 5.006 1.00 97.88 98 ALA A N 1
ATOM 766 C CA . ALA A 1 98 ? -5.505 0.581 5.603 1.00 97.88 98 ALA A CA 1
ATOM 767 C C . ALA A 1 98 ? -4.879 -0.515 4.721 1.00 97.88 98 ALA A C 1
ATOM 769 O O . ALA A 1 98 ? -4.078 -1.317 5.200 1.00 97.88 98 ALA A O 1
ATOM 770 N N . ASP A 1 99 ? -5.171 -0.494 3.419 1.00 95.81 99 ASP A N 1
ATOM 771 C CA . ASP A 1 99 ? -4.591 -1.380 2.406 1.00 95.81 99 ASP A CA 1
ATOM 772 C C . ASP A 1 99 ? -3.053 -1.352 2.441 1.00 95.81 99 ASP A C 1
ATOM 774 O O . ASP A 1 99 ? -2.409 -2.401 2.533 1.00 95.81 99 ASP A O 1
ATOM 778 N N . ALA A 1 100 ? -2.456 -0.155 2.480 1.00 95.38 100 ALA A N 1
ATOM 779 C CA . ALA A 1 100 ? -1.011 0.006 2.575 1.00 95.38 100 ALA A CA 1
ATOM 780 C C . ALA A 1 100 ? -0.444 -0.530 3.898 1.00 95.38 100 ALA A C 1
ATOM 782 O O . ALA A 1 100 ? 0.616 -1.157 3.891 1.00 95.38 100 ALA A O 1
ATOM 783 N N . LEU A 1 101 ? -1.122 -0.331 5.030 1.00 95.31 101 LEU A N 1
ATOM 784 C CA . LEU A 1 101 ? -0.690 -0.848 6.334 1.00 95.31 101 LEU A CA 1
ATOM 785 C C . LEU A 1 101 ? -0.722 -2.384 6.418 1.00 95.31 101 LEU A C 1
ATOM 787 O O . LEU A 1 101 ? -0.027 -2.951 7.260 1.00 95.31 101 LEU A O 1
ATOM 791 N N . GLY A 1 102 ? -1.469 -3.057 5.539 1.00 91.75 102 GLY A N 1
ATOM 792 C CA . GLY A 1 102 ? -1.595 -4.515 5.499 1.00 91.75 102 GLY A CA 1
ATOM 793 C C . GLY A 1 102 ? -0.421 -5.282 4.872 1.00 91.75 102 GLY A C 1
ATOM 794 O O . GLY A 1 102 ? -0.378 -6.506 4.991 1.00 91.75 102 GLY A O 1
ATOM 795 N N . PHE A 1 103 ? 0.555 -4.616 4.238 1.00 86.00 103 PHE A N 1
ATOM 796 C CA . PHE A 1 103 ? 1.659 -5.275 3.506 1.00 86.00 103 PHE A CA 1
ATOM 797 C C . PHE A 1 103 ? 1.135 -6.294 2.473 1.00 86.00 103 PHE A C 1
ATOM 799 O O . PHE A 1 103 ? 0.039 -6.141 1.957 1.00 86.00 103 PHE A O 1
ATOM 806 N N . SER A 1 104 ? 1.901 -7.330 2.126 1.00 83.44 104 SER A N 1
ATOM 807 C CA . SER A 1 104 ? 1.441 -8.395 1.229 1.00 83.44 104 SER A CA 1
ATOM 808 C C . SER A 1 104 ? 0.419 -9.330 1.884 1.00 83.44 104 SER A C 1
ATOM 810 O O . SER A 1 104 ? -0.522 -9.749 1.218 1.00 83.44 104 SER A O 1
ATOM 812 N N . ALA A 1 105 ? 0.593 -9.654 3.170 1.00 88.38 105 ALA A N 1
ATOM 813 C CA . ALA A 1 105 ? -0.167 -10.712 3.839 1.00 88.38 105 ALA A CA 1
ATOM 814 C C . ALA A 1 105 ? -1.543 -10.259 4.359 1.00 88.38 105 ALA A C 1
ATOM 816 O O . ALA A 1 105 ? -2.493 -11.030 4.325 1.00 88.38 105 ALA A O 1
ATOM 817 N N . ASN A 1 106 ? -1.666 -9.008 4.811 1.00 94.69 106 ASN A N 1
ATOM 818 C CA . ASN A 1 106 ? -2.866 -8.477 5.469 1.00 94.69 106 ASN A CA 1
ATOM 819 C C . ASN A 1 106 ? -3.516 -7.313 4.703 1.00 94.69 106 ASN A C 1
ATOM 821 O O . ASN A 1 106 ? -4.372 -6.621 5.251 1.00 94.69 106 ASN A O 1
ATOM 825 N N . ARG A 1 107 ? -3.154 -7.108 3.427 1.00 93.88 107 ARG A N 1
ATOM 826 C CA . ARG A 1 107 ? -3.731 -6.072 2.551 1.00 93.88 107 ARG A CA 1
ATOM 827 C C . ARG A 1 107 ? -5.259 -6.115 2.516 1.00 93.88 107 ARG A C 1
ATOM 829 O O . ARG A 1 107 ? -5.929 -5.140 2.847 1.00 93.88 107 ARG A O 1
ATOM 836 N N . HIS A 1 108 ? -5.801 -7.272 2.131 1.00 94.19 108 HIS A N 1
ATOM 837 C CA . HIS A 1 108 ? -7.240 -7.471 1.972 1.00 94.19 108 HIS A CA 1
ATOM 838 C C . HIS A 1 108 ? -7.984 -7.401 3.315 1.00 94.19 108 HIS A C 1
ATOM 840 O O . HIS A 1 108 ? -8.964 -6.660 3.374 1.00 94.19 108 HIS A O 1
ATOM 846 N N . PRO A 1 109 ? -7.527 -8.068 4.400 1.00 96.31 109 PRO A N 1
ATOM 847 C CA . PRO A 1 109 ? -8.122 -7.903 5.727 1.00 96.31 109 PRO A CA 1
ATOM 848 C C . PRO A 1 109 ? -8.206 -6.447 6.198 1.00 96.31 109 PRO A C 1
ATOM 850 O O . PRO A 1 109 ? -9.274 -6.009 6.624 1.00 96.31 109 PRO A O 1
ATOM 853 N N . MET A 1 110 ? -7.122 -5.673 6.060 1.00 97.56 110 MET A N 1
ATOM 854 C CA . MET A 1 110 ? -7.107 -4.261 6.457 1.00 97.56 110 MET A CA 1
ATOM 855 C C . MET A 1 110 ? -8.084 -3.421 5.632 1.00 97.56 110 MET A C 1
ATOM 857 O O . MET A 1 110 ? -8.853 -2.637 6.189 1.00 97.56 110 MET A O 1
ATOM 861 N N . ARG A 1 111 ? -8.092 -3.593 4.305 1.00 96.88 111 ARG A N 1
ATOM 862 C CA . ARG A 1 111 ? -9.011 -2.857 3.430 1.00 96.88 111 ARG A CA 1
ATOM 863 C C . ARG A 1 111 ? -10.472 -3.212 3.706 1.00 96.88 111 ARG A C 1
ATOM 865 O O . ARG A 1 111 ? -11.310 -2.319 3.787 1.00 96.88 111 ARG A O 1
ATOM 872 N N . LEU A 1 112 ? -10.773 -4.497 3.892 1.00 96.38 112 LEU A N 1
ATOM 873 C CA . LEU A 1 112 ? -12.112 -4.968 4.249 1.00 96.38 112 LEU A CA 1
ATOM 874 C C . LEU A 1 112 ? -12.581 -4.352 5.573 1.00 96.38 112 LEU A C 1
ATOM 876 O O . LEU A 1 112 ? -13.734 -3.937 5.687 1.00 96.38 112 LEU A O 1
ATOM 880 N N . LEU A 1 113 ? -11.695 -4.264 6.565 1.00 97.75 113 LEU A N 1
ATOM 881 C CA . LEU A 1 113 ? -12.009 -3.605 7.827 1.00 97.75 113 LEU A CA 1
ATOM 882 C C . LEU A 1 113 ? -12.333 -2.117 7.619 1.00 97.75 113 LEU A C 1
ATOM 884 O O . LEU A 1 113 ? -13.350 -1.645 8.120 1.00 97.75 113 LEU A O 1
ATOM 888 N N . ALA A 1 114 ? -11.532 -1.397 6.831 1.00 97.88 114 ALA A N 1
ATOM 889 C CA . ALA A 1 114 ? -11.769 0.014 6.514 1.00 97.88 114 ALA A CA 1
ATOM 890 C C . ALA A 1 114 ? -13.083 0.261 5.744 1.00 97.88 114 ALA A C 1
ATOM 892 O O . ALA A 1 114 ? -13.730 1.292 5.931 1.00 97.88 114 ALA A O 1
ATOM 893 N N . GLN A 1 115 ? -13.517 -0.696 4.921 1.00 96.38 115 GLN A N 1
ATOM 894 C CA . GLN A 1 115 ? -14.829 -0.667 4.261 1.00 96.38 115 GLN A CA 1
ATOM 895 C C . GLN A 1 115 ? -15.981 -0.888 5.248 1.00 96.38 115 GLN A C 1
ATOM 897 O O . GLN A 1 115 ? -17.024 -0.244 5.147 1.00 96.38 115 GLN A O 1
ATOM 902 N N . ARG A 1 116 ? -15.794 -1.780 6.227 1.00 95.94 116 ARG A N 1
ATOM 903 C CA . ARG A 1 116 ? -16.774 -2.050 7.296 1.00 95.94 116 ARG A CA 1
ATOM 904 C C . ARG A 1 116 ? -16.848 -0.942 8.337 1.00 95.94 116 ARG A C 1
ATOM 906 O O . ARG A 1 116 ? -17.888 -0.770 8.970 1.00 95.94 116 ARG A O 1
ATOM 913 N N . LEU A 1 117 ? -15.779 -0.164 8.464 1.00 97.25 117 LEU A N 1
ATOM 914 C CA . LEU A 1 117 ? -15.684 1.013 9.316 1.00 97.25 117 LEU A CA 1
ATOM 915 C C . LEU A 1 117 ? -15.502 2.277 8.461 1.00 97.25 117 LEU A C 1
ATOM 917 O O . LEU A 1 117 ? -14.409 2.851 8.469 1.00 97.25 117 LEU A O 1
ATOM 921 N N . PRO A 1 118 ? -16.540 2.735 7.723 1.00 97.94 118 PRO A N 1
ATOM 922 C CA . PRO A 1 118 ? -16.439 3.962 6.947 1.00 97.94 118 PRO A CA 1
ATOM 923 C C . PRO A 1 118 ? -16.018 5.128 7.834 1.00 97.94 118 PRO A C 1
ATOM 925 O O . PRO A 1 118 ? -16.655 5.390 8.858 1.00 97.94 118 PRO A O 1
ATOM 928 N N . ILE A 1 119 ? -14.988 5.863 7.423 1.00 98.31 119 ILE A N 1
ATOM 929 C CA . ILE A 1 119 ? -14.322 6.834 8.293 1.00 98.31 119 ILE A CA 1
ATOM 930 C C . ILE A 1 119 ? -15.270 7.934 8.774 1.00 98.31 119 ILE A C 1
ATOM 932 O O . ILE A 1 119 ? -15.236 8.315 9.937 1.00 98.31 119 ILE A O 1
ATOM 936 N N . LYS A 1 120 ? -16.218 8.367 7.931 1.00 97.44 120 LYS A N 1
ATOM 937 C CA . LYS A 1 120 ? -17.250 9.342 8.318 1.00 97.44 120 LYS A CA 1
ATOM 938 C C . LYS A 1 120 ? -18.104 8.855 9.493 1.00 97.44 120 LYS A C 1
ATOM 940 O O . LYS A 1 120 ? -18.436 9.656 10.351 1.00 97.44 120 LYS A O 1
ATOM 945 N N . ARG A 1 121 ? -18.471 7.566 9.520 1.00 97.06 121 ARG A N 1
ATOM 946 C CA . ARG A 1 121 ? -19.249 6.962 10.617 1.00 97.06 121 ARG A CA 1
ATOM 947 C C . ARG A 1 121 ? -18.382 6.678 11.834 1.00 97.06 121 ARG A C 1
ATOM 949 O O . ARG A 1 121 ? -18.878 6.710 12.947 1.00 97.06 121 ARG A O 1
ATOM 956 N N . LEU A 1 122 ? -17.112 6.355 11.625 1.00 97.56 122 LEU A N 1
ATOM 957 C CA . LEU A 1 122 ? -16.192 6.118 12.726 1.00 97.56 122 LEU A CA 1
ATOM 958 C C . LEU A 1 122 ? -15.966 7.411 13.527 1.00 97.56 122 LEU A C 1
ATOM 960 O O . LEU A 1 122 ? -16.054 7.388 14.745 1.00 97.56 122 LEU A O 1
ATOM 964 N N . LEU A 1 123 ? -15.800 8.548 12.843 1.00 97.75 123 LEU A N 1
ATOM 965 C CA . LEU A 1 123 ? -15.593 9.865 13.460 1.00 97.75 123 LEU A CA 1
ATOM 966 C C . LEU A 1 123 ? -16.814 10.446 14.201 1.00 97.75 123 LEU A C 1
ATOM 968 O O . LEU A 1 123 ? -16.684 11.507 14.800 1.00 97.75 123 LEU A O 1
ATOM 972 N N . THR A 1 124 ? -17.991 9.805 14.160 1.00 97.38 124 THR A N 1
ATOM 973 C CA . THR A 1 124 ? -19.150 10.245 14.966 1.00 97.38 124 THR A CA 1
ATOM 974 C C . THR A 1 124 ? -19.120 9.714 16.397 1.00 97.38 124 THR A C 1
ATOM 976 O O . THR A 1 124 ? -19.959 10.104 17.200 1.00 97.38 124 THR A O 1
ATOM 979 N N . HIS A 1 125 ? -18.224 8.772 16.696 1.00 97.69 125 HIS A N 1
ATOM 980 C CA . HIS A 1 125 ? -18.054 8.218 18.038 1.00 97.69 125 HIS A CA 1
ATOM 981 C C . HIS A 1 125 ? -17.115 9.073 18.884 1.00 97.69 125 HIS A C 1
ATOM 983 O O . HIS A 1 125 ? -16.361 9.890 18.353 1.00 97.69 125 HIS A O 1
ATOM 989 N N . ASP A 1 126 ? -17.130 8.844 20.200 1.00 97.19 126 ASP A N 1
ATOM 990 C CA . ASP A 1 126 ? -16.123 9.409 21.096 1.00 97.19 126 ASP A CA 1
ATOM 991 C C . ASP A 1 126 ? -14.721 8.984 20.608 1.00 97.19 126 ASP A C 1
ATOM 993 O O . ASP A 1 126 ? -14.496 7.790 20.371 1.00 97.19 126 ASP A O 1
ATOM 997 N N . PRO A 1 127 ? -13.765 9.921 20.453 1.00 96.56 127 PRO A N 1
ATOM 998 C CA . PRO A 1 127 ? -12.392 9.607 20.068 1.00 96.56 127 PRO A CA 1
ATOM 999 C C . PRO A 1 127 ? -11.770 8.464 20.882 1.00 96.56 127 PRO A C 1
ATOM 1001 O O . PRO A 1 127 ? -11.049 7.631 20.337 1.00 96.56 127 PRO A O 1
ATOM 1004 N N . LYS A 1 128 ? -12.088 8.367 22.176 1.00 95.38 128 LYS A N 1
ATOM 1005 C CA . LYS A 1 128 ? -11.554 7.330 23.066 1.00 95.38 128 LYS A CA 1
ATOM 1006 C C . LYS A 1 128 ? -12.075 5.925 22.736 1.00 95.38 128 LYS A C 1
ATOM 1008 O O . LYS A 1 128 ? -11.464 4.947 23.153 1.00 95.38 128 LYS A O 1
ATOM 1013 N N . ASP A 1 129 ? -13.172 5.806 21.990 1.00 97.25 129 ASP A N 1
ATOM 1014 C CA . ASP A 1 129 ? -13.777 4.522 21.624 1.00 97.25 129 ASP A CA 1
ATOM 1015 C C . ASP A 1 129 ? -13.285 3.984 20.272 1.00 97.25 129 ASP A C 1
ATOM 1017 O O . ASP A 1 129 ? -13.498 2.808 19.969 1.00 97.25 129 ASP A O 1
ATOM 1021 N N . LEU A 1 130 ? -12.612 4.803 19.453 1.00 97.50 130 LEU A N 1
ATOM 1022 C CA . LEU A 1 130 ? -12.251 4.415 18.083 1.00 97.50 130 LEU A CA 1
ATOM 1023 C C . LEU A 1 130 ? -11.341 3.189 18.041 1.00 97.50 130 LEU A C 1
ATOM 1025 O O . LEU A 1 130 ? -11.541 2.302 17.210 1.00 97.50 130 LEU A O 1
ATOM 1029 N N . GLU A 1 131 ? -10.358 3.124 18.938 1.00 97.12 131 GLU A N 1
ATOM 1030 C CA . GLU A 1 131 ? -9.442 1.989 19.013 1.00 97.12 131 GLU A CA 1
ATOM 1031 C C . GLU A 1 131 ? -10.182 0.705 19.398 1.00 97.12 131 GLU A C 1
ATOM 1033 O O . GLU A 1 131 ? -10.050 -0.306 18.709 1.00 97.12 131 GLU A O 1
ATOM 1038 N N . ALA A 1 132 ? -11.052 0.764 20.409 1.00 97.12 132 ALA A N 1
ATOM 1039 C CA . ALA A 1 132 ? -11.876 -0.367 20.823 1.00 97.12 132 ALA A CA 1
ATOM 1040 C C . ALA A 1 132 ? -12.805 -0.852 19.695 1.00 97.12 132 ALA A C 1
ATOM 1042 O O . ALA A 1 132 ? -12.908 -2.055 19.458 1.00 97.12 132 ALA A O 1
ATOM 1043 N N . ILE A 1 133 ? -13.431 0.068 18.950 1.00 97.88 133 ILE A N 1
ATOM 1044 C CA . ILE A 1 133 ? -14.263 -0.270 17.786 1.00 97.88 133 ILE A CA 1
ATOM 1045 C C . ILE A 1 133 ? -13.421 -0.958 16.706 1.00 97.88 133 ILE A C 1
ATOM 1047 O O . ILE A 1 133 ? -13.826 -2.002 16.195 1.00 97.88 133 ILE A O 1
ATOM 1051 N N . ILE A 1 134 ? -12.251 -0.415 16.356 1.00 97.75 134 ILE A N 1
ATOM 1052 C CA . ILE A 1 134 ? -11.376 -0.984 15.320 1.00 97.75 134 ILE A CA 1
ATOM 1053 C C . ILE A 1 134 ? -10.882 -2.381 15.723 1.00 97.75 134 ILE A C 1
ATOM 1055 O O . ILE A 1 134 ? -11.007 -3.320 14.933 1.00 97.75 134 ILE A O 1
ATOM 1059 N N . PHE A 1 135 ? -10.358 -2.541 16.941 1.00 96.81 135 PHE A N 1
ATOM 1060 C CA . PHE A 1 135 ? -9.837 -3.820 17.434 1.00 96.81 135 PHE A CA 1
ATOM 1061 C C . PHE A 1 135 ? -10.936 -4.869 17.617 1.00 96.81 135 PHE A C 1
ATOM 1063 O O . PHE A 1 135 ? -10.746 -6.030 17.244 1.00 96.81 135 PHE A O 1
ATOM 1070 N N . GLY A 1 136 ? -12.097 -4.467 18.138 1.00 95.31 136 GLY A N 1
ATOM 1071 C CA . GLY A 1 136 ? -13.253 -5.343 18.305 1.00 95.31 136 GLY A CA 1
ATOM 1072 C C . GLY A 1 136 ? -13.809 -5.826 16.969 1.00 95.31 136 GLY A C 1
ATOM 1073 O O . GLY A 1 136 ? -13.974 -7.026 16.764 1.00 95.31 136 GLY A O 1
ATOM 1074 N N . THR A 1 137 ? -13.980 -4.917 16.005 1.00 96.12 137 THR A N 1
ATOM 1075 C CA . THR A 1 137 ? -14.440 -5.257 14.645 1.00 96.12 137 THR A CA 1
ATOM 1076 C C . THR A 1 137 ? -13.450 -6.166 13.910 1.00 96.12 137 THR A C 1
ATOM 1078 O O . THR A 1 137 ? -13.842 -7.009 13.099 1.00 96.12 137 THR A O 1
ATOM 1081 N N . ALA A 1 138 ? -12.153 -6.012 14.188 1.00 95.50 138 ALA A N 1
ATOM 1082 C CA . ALA A 1 138 ? -11.110 -6.884 13.665 1.00 95.50 138 ALA A CA 1
ATOM 1083 C C . ALA A 1 138 ? -11.096 -8.280 14.315 1.00 95.50 138 ALA A C 1
ATOM 1085 O O . ALA A 1 138 ? -10.416 -9.164 13.799 1.00 95.50 138 ALA A O 1
ATOM 1086 N N . GLY A 1 139 ? -11.826 -8.494 15.413 1.00 92.94 139 GLY A N 1
ATOM 1087 C CA . GLY A 1 139 ? -11.828 -9.753 16.160 1.00 92.94 139 GLY A CA 1
ATOM 1088 C C . GLY A 1 139 ? -10.604 -9.944 17.060 1.00 92.94 139 GLY A C 1
ATOM 1089 O O . GLY A 1 139 ? -10.312 -11.069 17.455 1.00 92.94 139 GLY A O 1
ATOM 1090 N N . PHE A 1 140 ? -9.876 -8.871 17.389 1.00 92.25 140 PHE A N 1
ATOM 1091 C CA . PHE A 1 140 ? -8.724 -8.928 18.299 1.00 92.25 140 PHE A CA 1
ATOM 1092 C C . PHE A 1 140 ? -9.072 -8.656 19.761 1.00 92.25 140 PHE A C 1
ATOM 1094 O O . PHE A 1 140 ? -8.187 -8.681 20.609 1.00 92.25 140 PHE A O 1
ATOM 1101 N N . LEU A 1 141 ? -10.349 -8.445 20.070 1.00 89.81 141 LEU A N 1
ATOM 1102 C CA . LEU A 1 141 ? -10.849 -8.412 21.436 1.00 89.81 141 LEU A CA 1
ATOM 1103 C C . LEU A 1 141 ? -11.605 -9.719 21.678 1.00 89.81 141 LEU A C 1
ATOM 1105 O O . LEU A 1 141 ? -12.728 -9.887 21.207 1.00 89.81 141 LEU A O 1
ATOM 1109 N N . SER A 1 142 ? -10.976 -10.662 22.382 1.00 81.50 142 SER A N 1
ATOM 1110 C CA . SER A 1 142 ? -11.605 -11.925 22.787 1.00 81.50 142 SER A CA 1
ATOM 1111 C C . SER A 1 142 ? -11.382 -12.180 24.280 1.00 81.50 142 SER A C 1
ATOM 1113 O O . SER A 1 142 ? -10.317 -11.818 24.788 1.00 81.50 142 SER A O 1
ATOM 1115 N N . PRO A 1 143 ? -12.322 -12.844 24.982 1.00 77.38 143 PRO A N 1
ATOM 1116 C CA . PRO A 1 143 ? -12.178 -13.126 26.414 1.00 77.38 143 PRO A CA 1
ATOM 1117 C C . PRO A 1 143 ? -10.910 -13.922 26.761 1.00 77.38 143 PRO A C 1
ATOM 1119 O O . PRO A 1 143 ? -10.302 -13.709 27.805 1.00 77.38 143 PRO A O 1
ATOM 1122 N N . ASN A 1 144 ? -10.471 -14.810 25.863 1.00 81.50 144 ASN A N 1
ATOM 1123 C CA . ASN A 1 144 ? -9.267 -15.617 26.074 1.00 81.50 144 ASN A CA 1
ATOM 1124 C C . ASN A 1 144 ? -7.987 -14.773 26.092 1.00 81.50 144 ASN A C 1
ATOM 1126 O O . ASN A 1 144 ? -7.063 -15.099 26.832 1.00 81.50 144 ASN A O 1
ATOM 1130 N N . LEU A 1 145 ? -7.946 -13.678 25.323 1.00 81.69 145 LEU A N 1
ATOM 1131 C CA . LEU A 1 145 ? -6.759 -12.831 25.214 1.00 81.69 145 LEU A CA 1
ATOM 1132 C C . LEU A 1 145 ? -6.421 -12.154 26.547 1.00 81.69 145 LEU A C 1
ATOM 1134 O O . LEU A 1 145 ? -5.250 -12.073 26.904 1.00 81.69 145 LEU A O 1
ATOM 1138 N N . HIS A 1 146 ? -7.444 -11.738 27.301 1.00 76.88 146 HIS A N 1
ATOM 1139 C CA . HIS A 1 146 ? -7.289 -11.124 28.623 1.00 76.88 146 HIS A CA 1
ATOM 1140 C C . HIS A 1 146 ? -6.620 -12.074 29.627 1.00 76.88 146 HIS A C 1
ATOM 1142 O O . HIS A 1 146 ? -5.677 -11.683 30.311 1.00 76.88 146 HIS A O 1
ATOM 1148 N N . ARG A 1 147 ? -7.010 -13.358 29.629 1.00 79.69 147 ARG A N 1
ATOM 1149 C CA . ARG A 1 147 ? -6.436 -14.377 30.529 1.00 79.69 147 ARG A CA 1
ATOM 1150 C C . ARG A 1 147 ? -4.959 -14.655 30.245 1.00 79.69 147 ARG A C 1
ATOM 1152 O O . ARG A 1 147 ? -4.204 -14.949 31.166 1.00 79.69 147 ARG A O 1
ATOM 1159 N N . THR A 1 148 ? -4.559 -14.586 28.977 1.00 85.38 148 THR A N 1
ATOM 1160 C CA . THR A 1 148 ? -3.199 -14.921 28.529 1.00 85.38 148 THR A CA 1
ATOM 1161 C C . THR A 1 148 ? -2.252 -13.726 28.464 1.00 85.38 148 THR A C 1
ATOM 1163 O O . THR A 1 148 ? -1.051 -13.921 28.305 1.00 85.38 148 THR A O 1
ATOM 1166 N N . ALA A 1 149 ? -2.770 -12.498 28.538 1.00 86.56 149 ALA A N 1
ATOM 1167 C CA . ALA A 1 149 ? -1.962 -11.295 28.387 1.00 86.56 149 ALA A CA 1
ATOM 1168 C C . ALA A 1 149 ? -1.026 -11.068 29.595 1.00 86.56 149 ALA A C 1
ATOM 1170 O O . ALA A 1 149 ? -1.425 -11.353 30.737 1.00 86.56 149 ALA A O 1
ATOM 1171 N N . PRO A 1 150 ? 0.190 -10.530 29.367 1.00 87.19 150 PRO A N 1
ATOM 1172 C CA . PRO A 1 150 ? 1.053 -10.016 30.431 1.00 87.19 150 PRO A CA 1
ATOM 1173 C C . PRO A 1 150 ? 0.368 -8.897 31.232 1.00 87.19 150 PRO A C 1
ATOM 1175 O O . PRO A 1 150 ? -0.603 -8.300 30.766 1.00 87.19 150 PRO A O 1
ATOM 1178 N N . SER A 1 151 ? 0.850 -8.614 32.446 1.00 84.00 151 SER A N 1
ATOM 1179 C CA . SER A 1 151 ? 0.195 -7.677 33.375 1.00 84.00 151 SER A CA 1
ATOM 1180 C C . SER A 1 151 ? 0.022 -6.265 32.807 1.00 84.00 151 SER A C 1
ATOM 1182 O O . SER A 1 151 ? -1.057 -5.700 32.948 1.00 84.00 151 SER A O 1
ATOM 1184 N N . ASP A 1 152 ? 1.034 -5.730 32.121 1.00 84.31 152 ASP A N 1
ATOM 1185 C CA . ASP A 1 152 ? 0.987 -4.411 31.466 1.00 84.31 152 ASP A CA 1
ATOM 1186 C C . ASP A 1 152 ? -0.095 -4.320 30.372 1.00 84.31 152 ASP A C 1
ATOM 1188 O O . ASP A 1 152 ? -0.779 -3.311 30.215 1.00 84.31 152 ASP A O 1
ATOM 1192 N N . SER A 1 153 ? -0.304 -5.415 29.651 1.00 90.25 153 SER A N 1
ATOM 1193 C CA . SER A 1 153 ? -1.244 -5.527 28.544 1.00 90.25 153 SER A CA 1
ATOM 1194 C C . SER A 1 153 ? -2.678 -5.761 29.023 1.00 90.25 153 SER A C 1
ATOM 1196 O O . SER A 1 153 ? -3.623 -5.463 28.289 1.00 90.25 153 SER A O 1
ATOM 1198 N N . ARG A 1 154 ? -2.867 -6.272 30.250 1.00 88.44 154 ARG A N 1
ATOM 1199 C CA . ARG A 1 154 ? -4.197 -6.493 30.842 1.00 88.44 154 ARG A CA 1
ATOM 1200 C C . ARG A 1 154 ? -4.931 -5.189 31.102 1.00 88.44 154 ARG A C 1
ATOM 1202 O O . ARG A 1 154 ? -6.084 -5.088 30.700 1.00 88.44 154 ARG A O 1
ATOM 1209 N N . GLU A 1 155 ? -4.271 -4.196 31.694 1.00 87.19 155 GLU A N 1
ATOM 1210 C CA . GLU A 1 155 ? -4.894 -2.892 31.965 1.00 87.19 155 GLU A CA 1
ATOM 1211 C C . GLU A 1 155 ? -5.356 -2.223 30.661 1.00 87.19 155 GLU A C 1
ATOM 1213 O O . GLU A 1 155 ? -6.500 -1.775 30.533 1.00 87.19 155 GLU A O 1
ATOM 1218 N N . TRP A 1 156 ? -4.490 -2.238 29.642 1.00 90.44 156 TRP A N 1
ATOM 1219 C CA . TRP A 1 156 ? -4.826 -1.736 28.312 1.00 90.44 156 TRP A CA 1
ATOM 1220 C C . TRP A 1 156 ? -6.026 -2.488 27.705 1.00 90.44 156 TRP A C 1
ATOM 1222 O O . TRP A 1 156 ? -6.979 -1.867 27.223 1.00 90.44 156 TRP A O 1
ATOM 1232 N N . LEU A 1 157 ? -6.034 -3.824 27.788 1.00 91.44 157 LEU A N 1
ATOM 1233 C CA . LEU A 1 157 ? -7.138 -4.656 27.303 1.00 91.44 157 LEU A CA 1
ATOM 1234 C C . LEU A 1 157 ? -8.457 -4.407 28.041 1.00 91.44 157 LEU A C 1
ATOM 1236 O O . LEU A 1 157 ? -9.505 -4.392 27.397 1.00 91.44 157 LEU A O 1
ATOM 1240 N N . GLU A 1 158 ? -8.433 -4.227 29.360 1.00 90.19 158 GLU A N 1
ATOM 1241 C CA . GLU A 1 158 ? -9.626 -3.967 30.175 1.00 90.19 158 GLU A CA 1
ATOM 1242 C C . GLU A 1 158 ? -10.300 -2.653 29.782 1.00 90.19 158 GLU A C 1
ATOM 1244 O O . GLU A 1 158 ? -11.526 -2.598 29.615 1.00 90.19 158 GLU A O 1
ATOM 1249 N N . ASN A 1 159 ? -9.500 -1.610 29.551 1.00 91.25 159 ASN A N 1
ATOM 1250 C CA . ASN A 1 159 ? -9.990 -0.325 29.062 1.00 91.25 159 ASN A CA 1
ATOM 1251 C C . ASN A 1 159 ? -10.662 -0.479 27.689 1.00 91.25 159 ASN A C 1
ATOM 1253 O O . ASN A 1 159 ? -11.811 -0.063 27.501 1.00 91.25 159 ASN A O 1
ATOM 1257 N N . LEU A 1 160 ? -9.996 -1.155 26.745 1.00 93.44 160 LEU A N 1
ATOM 1258 C CA . LEU A 1 160 ? -10.567 -1.410 25.422 1.00 93.44 160 LEU A CA 1
ATOM 1259 C C . LEU A 1 160 ? -11.833 -2.268 25.491 1.00 93.44 160 LEU A C 1
ATOM 1261 O O . LEU A 1 160 ? -12.794 -1.978 24.782 1.00 93.44 160 LEU A O 1
ATOM 1265 N N . TRP A 1 161 ? -11.867 -3.298 26.339 1.00 92.44 161 TRP A N 1
ATOM 1266 C CA . TRP A 1 161 ? -13.021 -4.188 26.477 1.00 92.44 161 TRP A CA 1
ATOM 1267 C C . TRP A 1 161 ? -14.249 -3.450 27.012 1.00 92.44 161 TRP A C 1
ATOM 1269 O O . TRP A 1 161 ? -15.341 -3.568 26.452 1.00 92.44 161 TRP A O 1
ATOM 1279 N N . THR A 1 162 ? -14.054 -2.619 28.039 1.00 93.00 162 THR A N 1
ATOM 1280 C CA . THR A 1 162 ? -15.109 -1.792 28.644 1.00 93.00 162 THR A CA 1
ATOM 1281 C C . THR A 1 162 ? -15.756 -0.861 27.618 1.00 93.00 162 THR A C 1
ATOM 1283 O O . THR A 1 162 ? -16.972 -0.648 27.621 1.00 93.00 162 THR A O 1
ATOM 1286 N N . ARG A 1 163 ? -14.954 -0.317 26.700 1.00 95.75 163 ARG A N 1
ATOM 1287 C CA . ARG A 1 163 ? -15.437 0.526 25.599 1.00 95.75 163 ARG A CA 1
ATOM 1288 C C . ARG A 1 163 ? -16.095 -0.297 24.504 1.00 95.75 163 ARG A C 1
ATOM 1290 O O . ARG A 1 163 ? -17.193 0.034 24.065 1.00 95.75 163 ARG A O 1
ATOM 1297 N N . TRP A 1 164 ? -15.454 -1.390 24.097 1.00 95.38 164 TRP A N 1
ATOM 1298 C CA . TRP A 1 164 ? -15.940 -2.282 23.050 1.00 95.38 164 TRP A CA 1
ATOM 1299 C C . TRP A 1 164 ? -17.329 -2.831 23.359 1.00 95.38 164 TRP A C 1
ATOM 1301 O O . TRP A 1 164 ? -18.172 -2.868 22.466 1.00 95.38 164 TRP A O 1
ATOM 1311 N N . TRP A 1 165 ? -17.602 -3.186 24.617 1.00 93.25 165 TRP A N 1
ATOM 1312 C CA . TRP A 1 165 ? -18.889 -3.746 25.030 1.00 93.25 165 TRP A CA 1
ATOM 1313 C C . TRP A 1 165 ? -20.087 -2.879 24.615 1.00 93.25 165 TRP A C 1
ATOM 1315 O O . TRP A 1 165 ? -21.094 -3.400 24.138 1.00 93.25 165 TRP A O 1
ATOM 1325 N N . LYS A 1 166 ? -19.945 -1.550 24.696 1.00 95.56 166 LYS A N 1
ATOM 1326 C CA . LYS A 1 166 ? -20.985 -0.577 24.316 1.00 95.56 166 LYS A CA 1
ATOM 1327 C C . LYS A 1 166 ? -21.293 -0.584 22.815 1.00 95.56 166 LYS A C 1
ATOM 1329 O O . LYS A 1 166 ? -22.390 -0.222 22.403 1.00 95.56 166 LYS A O 1
ATOM 1334 N N . HIS A 1 167 ? -20.324 -0.999 22.002 1.00 96.12 167 HIS A N 1
ATOM 1335 C CA . HIS A 1 167 ? -20.362 -0.947 20.537 1.00 96.12 167 HIS A CA 1
ATOM 1336 C C . HIS A 1 167 ? -20.521 -2.330 19.892 1.00 96.12 167 HIS A C 1
ATOM 1338 O O . HIS A 1 167 ? -20.856 -2.430 18.708 1.00 96.12 167 HIS A O 1
ATOM 1344 N N . ARG A 1 168 ? -20.317 -3.400 20.666 1.00 93.88 168 ARG A N 1
ATOM 1345 C CA . ARG A 1 168 ? -20.241 -4.791 20.209 1.00 93.88 168 ARG A CA 1
ATOM 1346 C C . ARG A 1 168 ? -21.439 -5.211 19.360 1.00 93.88 168 ARG A C 1
ATOM 1348 O O . ARG A 1 168 ? -21.248 -5.719 18.262 1.00 93.88 168 ARG A O 1
ATOM 1355 N N . SER A 1 169 ? -22.662 -4.923 19.807 1.00 92.88 169 SER A N 1
ATOM 1356 C CA . SER A 1 169 ? -23.898 -5.303 19.097 1.00 92.88 169 SER A CA 1
ATOM 1357 C C . SER A 1 169 ? -23.996 -4.743 17.673 1.00 92.88 169 SER A C 1
ATOM 1359 O O . SER A 1 169 ? -24.661 -5.326 16.820 1.00 92.88 169 SER A O 1
ATOM 1361 N N . LYS A 1 170 ? -23.328 -3.616 17.400 1.00 93.88 170 LYS A N 1
ATOM 1362 C CA . LYS A 1 170 ? -23.355 -2.927 16.105 1.00 93.88 170 LYS A CA 1
ATOM 1363 C C . LYS A 1 170 ? -22.187 -3.302 15.195 1.00 93.88 170 LYS A C 1
ATOM 1365 O O . LYS A 1 170 ? -22.320 -3.206 13.974 1.00 93.88 170 LYS A O 1
ATOM 1370 N N . TYR A 1 171 ? -21.045 -3.666 15.773 1.00 94.69 171 TYR A N 1
ATOM 1371 C CA . TYR A 1 171 ? -19.775 -3.777 15.053 1.00 94.69 171 TYR A CA 1
ATOM 1372 C C . TYR A 1 171 ? -19.159 -5.179 15.074 1.00 94.69 171 TYR A C 1
ATOM 1374 O O . TYR A 1 171 ? -18.241 -5.448 14.299 1.00 94.69 171 TYR A O 1
ATOM 1382 N N . GLU A 1 172 ? -19.640 -6.084 15.924 1.00 92.81 172 GLU A N 1
ATOM 1383 C CA . GLU A 1 172 ? -19.179 -7.467 15.926 1.00 92.81 172 GLU A CA 1
ATOM 1384 C C . GLU A 1 172 ? -19.737 -8.217 14.715 1.00 92.81 172 GLU A C 1
ATOM 1386 O O . GLU A 1 172 ? -20.930 -8.188 14.408 1.00 92.81 172 GLU A O 1
ATOM 1391 N N . PHE A 1 173 ? -18.847 -8.915 14.020 1.00 89.12 173 PHE A N 1
ATOM 1392 C CA . PHE A 1 173 ? -19.218 -9.826 12.952 1.00 89.12 173 PHE A CA 1
ATOM 1393 C C . PHE A 1 173 ? -19.151 -11.261 13.467 1.00 89.12 173 PHE A C 1
ATOM 1395 O O . PHE A 1 173 ? -18.304 -11.595 14.292 1.00 89.12 173 PHE A O 1
ATOM 1402 N N . ALA A 1 174 ? -20.009 -12.131 12.928 1.00 87.62 174 ALA A N 1
ATOM 1403 C CA . ALA A 1 174 ? -19.865 -13.570 13.125 1.00 87.62 174 ALA A CA 1
ATOM 1404 C C . ALA A 1 174 ? -18.443 -14.022 12.746 1.00 87.62 174 ALA A C 1
ATOM 1406 O O . ALA A 1 174 ? -17.868 -13.490 11.796 1.00 87.62 174 ALA A O 1
ATOM 1407 N N . ILE A 1 175 ? -17.911 -15.034 13.439 1.00 85.06 175 ILE A N 1
ATOM 1408 C CA . ILE A 1 175 ? -16.529 -15.525 13.269 1.00 85.06 175 ILE A CA 1
ATOM 1409 C C . ILE A 1 175 ? -16.209 -15.836 11.799 1.00 85.06 175 ILE A C 1
ATOM 1411 O O . ILE A 1 175 ? -15.154 -15.456 11.300 1.00 85.06 175 ILE A O 1
ATOM 1415 N N . SER A 1 176 ? -17.156 -16.439 11.071 1.00 85.94 176 SER A N 1
ATOM 1416 C CA . SER A 1 176 ? -17.034 -16.750 9.637 1.00 85.94 176 SER A CA 1
ATOM 1417 C C . SER A 1 176 ? -16.877 -15.520 8.736 1.00 85.94 176 SER A C 1
ATOM 1419 O O . SER A 1 176 ? -16.478 -15.634 7.579 1.00 85.94 176 SER A O 1
ATOM 1421 N N . ARG A 1 177 ? -17.205 -14.332 9.247 1.00 86.88 177 ARG A N 1
ATOM 1422 C CA . ARG A 1 177 ? -17.104 -13.050 8.552 1.00 86.88 177 ARG A CA 1
ATOM 1423 C C . ARG A 1 177 ? -15.970 -12.187 9.091 1.00 86.88 177 ARG A C 1
ATOM 1425 O O . ARG A 1 177 ? -15.751 -11.124 8.512 1.00 86.88 177 ARG A O 1
ATOM 1432 N N . THR A 1 178 ? -15.262 -12.572 10.147 1.00 87.12 178 THR A N 1
ATOM 1433 C CA . THR A 1 178 ? -14.105 -11.818 10.654 1.00 87.12 178 THR A CA 1
ATOM 1434 C C . THR A 1 178 ? -12.983 -11.808 9.605 1.00 87.12 178 THR A C 1
ATOM 1436 O O . THR A 1 178 ? -12.791 -12.815 8.921 1.00 87.12 178 THR A O 1
ATOM 1439 N N . PRO A 1 179 ? -12.258 -10.687 9.405 1.00 90.81 179 PRO A N 1
ATOM 1440 C CA . PRO A 1 179 ? -11.145 -10.661 8.461 1.00 90.81 179 PRO A CA 1
ATOM 1441 C C . PRO A 1 179 ? -10.111 -11.756 8.767 1.00 90.81 179 PRO A C 1
ATOM 1443 O O . PRO A 1 179 ? -9.697 -11.930 9.910 1.00 90.81 179 PRO A O 1
ATOM 1446 N N . ALA A 1 180 ? -9.685 -12.493 7.740 1.00 90.94 180 ALA A N 1
ATOM 1447 C CA . ALA A 1 180 ? -8.706 -13.568 7.884 1.00 90.94 180 ALA A CA 1
ATOM 1448 C C . ALA A 1 180 ? -7.289 -12.990 8.032 1.00 90.94 180 ALA A C 1
ATOM 1450 O O . ALA A 1 180 ? -6.604 -12.726 7.044 1.00 90.94 180 ALA A O 1
ATOM 1451 N N . TRP A 1 181 ? -6.864 -12.751 9.271 1.00 93.31 181 TRP A N 1
ATOM 1452 C CA . TRP A 1 181 ? -5.549 -12.192 9.572 1.00 93.31 181 TRP A CA 1
ATOM 1453 C C . TRP A 1 181 ? -4.432 -13.231 9.445 1.00 93.31 181 TRP A C 1
ATOM 1455 O O . TRP A 1 181 ? -4.478 -14.301 10.046 1.00 93.31 181 TRP A O 1
ATOM 1465 N N . SER A 1 182 ? -3.365 -12.872 8.737 1.00 91.56 182 SER A N 1
ATOM 1466 C CA . SER A 1 182 ? -2.095 -13.591 8.751 1.00 91.56 182 SER A CA 1
ATOM 1467 C C . SER A 1 182 ? -1.219 -13.070 9.891 1.00 91.56 182 SER A C 1
ATOM 1469 O O . SER A 1 182 ? -0.660 -11.973 9.799 1.00 91.56 182 SER A O 1
ATOM 1471 N N . THR A 1 183 ? -1.083 -13.863 10.953 1.00 86.69 183 THR A N 1
ATOM 1472 C CA . THR A 1 183 ? -0.244 -13.562 12.131 1.00 86.69 183 THR A CA 1
ATOM 1473 C C . THR A 1 183 ? 1.075 -14.343 12.153 1.00 86.69 183 THR A C 1
ATOM 1475 O O . THR A 1 183 ? 2.003 -13.970 12.865 1.00 86.69 183 THR A O 1
ATOM 1478 N N . ARG A 1 184 ? 1.195 -15.412 11.353 1.00 74.50 184 ARG A N 1
ATOM 1479 C CA . ARG A 1 184 ? 2.412 -16.234 11.257 1.00 74.50 184 ARG A CA 1
ATOM 1480 C C . ARG A 1 184 ? 3.451 -15.576 10.347 1.00 74.50 184 ARG A C 1
ATOM 1482 O O . ARG A 1 184 ? 3.102 -14.968 9.335 1.00 74.50 184 ARG A O 1
ATOM 1489 N N . SER A 1 185 ? 4.729 -15.711 10.706 1.00 66.88 185 SER A N 1
ATOM 1490 C CA . SER A 1 185 ? 5.885 -15.266 9.905 1.00 66.88 185 SER A CA 1
ATOM 1491 C C . SER A 1 185 ? 5.884 -13.777 9.522 1.00 66.88 185 SER A C 1
ATOM 1493 O O . SER A 1 185 ? 6.530 -13.367 8.555 1.00 66.88 185 SER A O 1
ATOM 1495 N N . THR A 1 186 ? 5.182 -12.936 10.287 1.00 68.69 186 THR A N 1
ATOM 1496 C CA . THR A 1 186 ? 5.258 -11.480 10.153 1.00 68.69 186 THR A CA 1
ATOM 1497 C C . THR A 1 186 ? 6.378 -10.940 11.030 1.00 68.69 186 THR A C 1
ATOM 1499 O O . THR A 1 186 ? 6.448 -11.272 12.210 1.00 68.69 186 THR A O 1
ATOM 1502 N N . ARG A 1 187 ? 7.225 -10.053 10.490 1.00 78.88 187 ARG A N 1
ATOM 1503 C CA . ARG A 1 187 ? 8.151 -9.265 11.324 1.00 78.88 187 ARG A CA 1
ATOM 1504 C C . ARG A 1 187 ? 7.349 -8.564 12.433 1.00 78.88 187 ARG A C 1
ATOM 1506 O O . ARG A 1 187 ? 6.272 -8.068 12.101 1.00 78.88 187 ARG A O 1
ATOM 1513 N N . PRO A 1 188 ? 7.861 -8.441 13.672 1.00 80.31 188 PRO A N 1
ATOM 1514 C CA . PRO A 1 188 ? 7.137 -7.826 14.791 1.00 80.31 188 PRO A CA 1
ATOM 1515 C C . PRO A 1 188 ? 6.462 -6.498 14.427 1.00 80.31 188 PRO A C 1
ATOM 1517 O O . PRO A 1 188 ? 5.268 -6.305 14.630 1.00 80.31 188 PRO A O 1
ATOM 1520 N N . SER A 1 189 ? 7.188 -5.614 13.740 1.00 81.44 189 SER A N 1
ATOM 1521 C CA . SER A 1 189 ? 6.659 -4.321 13.299 1.00 81.44 189 SER A CA 1
ATOM 1522 C C . SER A 1 189 ? 5.469 -4.413 12.336 1.00 81.44 189 SER A C 1
ATOM 1524 O O . SER A 1 189 ? 4.716 -3.454 12.230 1.00 81.44 189 SER A O 1
ATOM 1526 N N . ASN A 1 190 ? 5.269 -5.531 11.638 1.00 87.56 190 ASN A N 1
ATOM 1527 C CA . ASN A 1 190 ? 4.223 -5.738 10.633 1.00 87.56 190 ASN A CA 1
ATOM 1528 C C . ASN A 1 190 ? 3.026 -6.546 11.140 1.00 87.56 190 ASN A C 1
ATOM 1530 O O . ASN A 1 190 ? 2.133 -6.842 10.345 1.00 87.56 190 ASN A O 1
ATOM 1534 N N . HIS A 1 191 ? 3.001 -6.897 12.425 1.00 92.44 191 HIS A N 1
ATOM 1535 C CA . HIS A 1 191 ? 1.895 -7.647 13.000 1.00 92.44 191 HIS A CA 1
ATOM 1536 C C . HIS A 1 191 ? 0.565 -6.872 12.854 1.00 92.44 191 HIS A C 1
ATOM 1538 O O . HIS A 1 191 ? 0.544 -5.657 13.087 1.00 92.44 191 HIS A O 1
ATOM 1544 N N . PRO A 1 192 ? -0.551 -7.530 12.475 1.00 94.31 192 PRO A N 1
ATOM 1545 C CA . PRO A 1 192 ? -1.816 -6.853 12.190 1.00 94.31 192 PRO A CA 1
ATOM 1546 C C . PRO A 1 192 ? -2.348 -6.022 13.361 1.00 94.31 192 PRO A C 1
ATOM 1548 O O . PRO A 1 192 ? -2.807 -4.912 13.127 1.00 94.31 192 PRO A O 1
ATOM 1551 N N .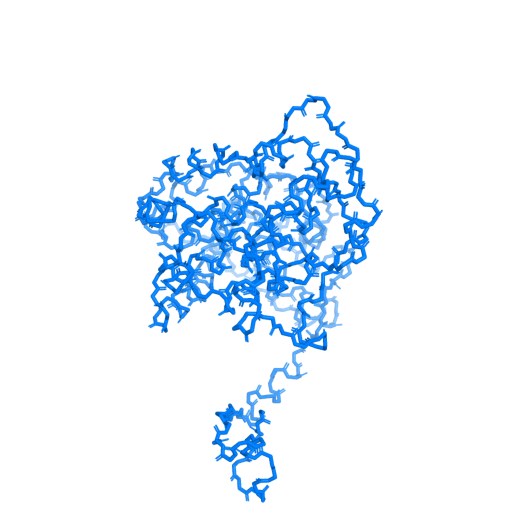 GLN A 1 193 ? -2.210 -6.476 14.612 1.00 94.75 193 GLN A N 1
ATOM 1552 C CA . GLN A 1 193 ? -2.650 -5.693 15.779 1.00 94.75 193 GLN A CA 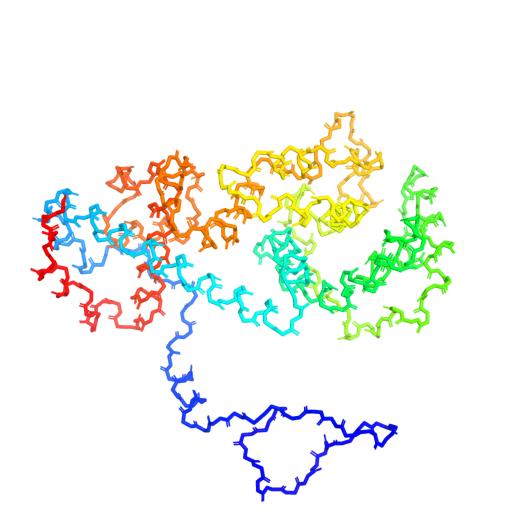1
ATOM 1553 C C . GLN A 1 193 ? -1.951 -4.326 15.857 1.00 94.75 193 GLN A C 1
ATOM 1555 O O . GLN A 1 193 ? -2.609 -3.295 15.948 1.00 94.75 193 GLN A O 1
ATOM 1560 N N . ARG A 1 194 ? -0.625 -4.287 15.681 1.00 94.38 194 ARG A N 1
ATOM 1561 C CA . ARG A 1 194 ? 0.125 -3.027 15.627 1.00 94.38 194 ARG A CA 1
ATOM 1562 C C . ARG A 1 194 ? -0.301 -2.141 14.452 1.00 94.38 194 ARG A C 1
ATOM 1564 O O . ARG A 1 194 ? -0.285 -0.915 14.537 1.00 94.38 194 ARG A O 1
ATOM 1571 N N . ARG A 1 195 ? -0.659 -2.741 13.314 1.00 95.38 195 ARG A N 1
ATOM 1572 C CA . ARG A 1 195 ? -1.137 -1.998 12.135 1.00 95.38 195 ARG A CA 1
ATOM 1573 C C . ARG A 1 195 ? -2.536 -1.431 12.335 1.00 95.38 195 ARG A C 1
ATOM 1575 O O . ARG A 1 195 ? -2.808 -0.345 11.830 1.00 95.38 195 ARG A O 1
ATOM 1582 N N . LEU A 1 196 ? -3.373 -2.104 13.115 1.00 96.62 196 LEU A N 1
ATOM 1583 C CA . LEU A 1 196 ? -4.654 -1.572 13.561 1.00 96.62 196 LEU A CA 1
ATOM 1584 C C . LEU A 1 196 ? -4.492 -0.433 14.551 1.00 96.62 196 LEU A C 1
ATOM 1586 O O . LEU A 1 196 ? -5.188 0.561 14.399 1.00 96.62 196 LEU A O 1
ATOM 1590 N N . ALA A 1 197 ? -3.530 -0.519 15.469 1.00 96.50 197 ALA A N 1
ATOM 1591 C CA . ALA A 1 197 ? -3.175 0.606 16.325 1.00 96.50 197 ALA A CA 1
ATOM 1592 C C . ALA A 1 197 ? -2.788 1.836 15.501 1.00 96.50 197 ALA A C 1
ATOM 1594 O O . ALA A 1 197 ? -3.378 2.897 15.654 1.00 96.50 197 ALA A O 1
ATOM 1595 N N . ALA A 1 198 ? -1.886 1.671 14.525 1.00 97.19 198 ALA A N 1
ATOM 1596 C CA . ALA A 1 198 ? -1.514 2.753 13.613 1.00 97.19 198 ALA A CA 1
ATOM 1597 C C . ALA A 1 198 ? -2.729 3.349 12.874 1.00 97.19 198 ALA A C 1
ATOM 1599 O O . ALA A 1 198 ? -2.818 4.566 12.710 1.00 97.19 198 ALA A O 1
ATOM 1600 N N . LEU A 1 199 ? -3.668 2.501 12.440 1.00 97.94 199 LEU A N 1
ATOM 1601 C CA . LEU A 1 199 ? -4.899 2.924 11.775 1.00 97.94 199 LEU A CA 1
ATOM 1602 C C . LEU A 1 199 ? -5.855 3.658 12.739 1.00 97.94 199 LEU A C 1
ATOM 1604 O O . LEU A 1 199 ? -6.440 4.669 12.355 1.00 97.94 199 LEU A O 1
ATOM 1608 N N . ALA A 1 200 ? -5.972 3.203 13.989 1.00 97.94 200 ALA A N 1
ATOM 1609 C CA . ALA A 1 200 ? -6.770 3.837 15.036 1.00 97.94 200 ALA A CA 1
ATOM 1610 C C . ALA A 1 200 ? -6.203 5.204 15.439 1.00 97.94 200 ALA A C 1
ATOM 1612 O O . ALA A 1 200 ? -6.934 6.194 15.443 1.00 97.94 200 ALA A O 1
ATOM 1613 N N . THR A 1 201 ? -4.889 5.304 15.660 1.00 97.88 201 THR A N 1
ATOM 1614 C CA . THR A 1 201 ? -4.223 6.584 15.935 1.00 97.88 201 THR A CA 1
ATOM 1615 C C . THR A 1 201 ? -4.361 7.551 14.755 1.00 97.88 201 THR A C 1
ATOM 1617 O O . THR A 1 201 ? -4.559 8.749 14.953 1.00 97.88 201 THR A O 1
ATOM 1620 N N . ALA A 1 202 ? -4.311 7.051 13.513 1.00 98.25 202 ALA A N 1
ATOM 1621 C CA . ALA A 1 202 ? -4.576 7.867 12.329 1.00 98.25 202 ALA A CA 1
ATOM 1622 C C . ALA A 1 202 ? -6.034 8.360 12.275 1.00 98.25 202 ALA A C 1
ATOM 1624 O O . ALA A 1 202 ? -6.272 9.501 11.876 1.00 98.25 202 ALA A O 1
ATOM 1625 N N . ALA A 1 203 ? -7.005 7.544 12.700 1.00 98.31 203 ALA A N 1
ATOM 1626 C CA . ALA A 1 203 ? -8.417 7.927 12.739 1.00 98.31 203 ALA A CA 1
ATOM 1627 C C . ALA A 1 203 ? -8.653 9.152 13.639 1.00 98.31 203 ALA A C 1
ATOM 1629 O O . ALA A 1 203 ? -9.362 10.073 13.241 1.00 98.31 203 ALA A O 1
ATOM 1630 N N . LEU A 1 204 ? -7.982 9.225 14.795 1.00 97.75 204 LEU A N 1
ATOM 1631 C CA . LEU A 1 204 ? -8.062 10.370 15.717 1.00 97.75 204 LEU A CA 1
ATOM 1632 C C . LEU A 1 204 ? -7.654 11.702 15.065 1.00 97.75 204 LEU A C 1
ATOM 1634 O O . LEU A 1 204 ? -8.168 12.758 15.418 1.00 97.75 204 LEU A O 1
ATOM 1638 N N . GLN A 1 205 ? -6.736 11.660 14.097 1.00 97.31 205 GLN A N 1
ATOM 1639 C CA . GLN A 1 205 ? -6.201 12.843 13.410 1.00 97.31 205 GLN A CA 1
ATOM 1640 C C . GLN A 1 205 ? -6.761 12.998 11.986 1.00 97.31 205 GLN A C 1
ATOM 1642 O O . GLN A 1 205 ? -6.265 13.809 11.191 1.00 97.31 205 GLN A O 1
ATOM 1647 N N . TRP A 1 206 ? -7.793 12.224 11.638 1.00 98.19 206 TRP A N 1
ATOM 1648 C CA . TRP A 1 206 ? -8.203 12.019 10.254 1.00 98.19 206 TRP A CA 1
ATOM 1649 C C . TRP A 1 206 ? -8.574 13.290 9.483 1.00 98.19 206 TRP A C 1
ATOM 1651 O O . TRP A 1 206 ? -8.131 13.413 8.338 1.00 98.19 206 TRP A O 1
ATOM 1661 N N . PRO A 1 207 ? -9.315 14.271 10.042 1.00 97.00 207 PRO A N 1
ATOM 1662 C CA . PRO A 1 207 ? -9.627 15.499 9.307 1.00 97.00 207 PRO A CA 1
ATOM 1663 C C . PRO A 1 207 ? -8.368 16.240 8.828 1.00 97.00 207 PRO A C 1
ATOM 1665 O O . PRO A 1 207 ? -8.297 16.685 7.679 1.00 97.00 207 PRO A O 1
ATOM 1668 N N . SER A 1 208 ? -7.336 16.307 9.676 1.00 97.56 208 SER A N 1
ATOM 1669 C CA . SER A 1 208 ? -6.053 16.942 9.350 1.00 97.56 208 SER A CA 1
ATOM 1670 C C . SER A 1 208 ? -5.247 16.124 8.337 1.00 97.56 208 SER A C 1
ATOM 1672 O O . SER A 1 208 ? -4.720 16.682 7.367 1.00 97.56 208 SER A O 1
ATOM 1674 N N . LEU A 1 209 ? -5.200 14.796 8.504 1.00 98.19 209 LEU A N 1
ATOM 1675 C CA . LEU A 1 209 ? -4.532 13.888 7.565 1.00 98.19 209 LEU A CA 1
ATOM 1676 C C . LEU A 1 209 ? -5.186 13.943 6.179 1.00 98.19 209 LEU A C 1
ATOM 1678 O O . LEU A 1 209 ? -4.501 14.137 5.177 1.00 98.19 209 LEU A O 1
ATOM 1682 N N . SER A 1 210 ? -6.517 13.864 6.116 1.00 97.88 210 SER A N 1
ATOM 1683 C CA . SER A 1 210 ? -7.279 13.914 4.867 1.00 97.88 210 SER A CA 1
ATOM 1684 C C . SER A 1 210 ? -7.119 15.256 4.150 1.00 97.88 210 SER A C 1
ATOM 1686 O O . SER A 1 210 ? -6.987 15.273 2.926 1.00 97.88 210 SER A O 1
ATOM 1688 N N . LYS A 1 211 ? -7.059 16.377 4.886 1.00 97.81 211 LYS A N 1
ATOM 1689 C CA . LYS A 1 211 ? -6.743 17.697 4.315 1.00 97.81 211 LYS A CA 1
ATOM 1690 C C . LYS A 1 211 ? -5.313 17.748 3.771 1.00 97.81 211 LYS A C 1
ATOM 1692 O O . LYS A 1 211 ? -5.106 18.202 2.649 1.00 97.81 211 LYS A O 1
ATOM 1697 N N . SER A 1 212 ? -4.338 17.254 4.532 1.00 97.62 212 SER A N 1
ATOM 1698 C CA . SER A 1 212 ? -2.919 17.272 4.143 1.00 97.62 212 SER A CA 1
ATOM 1699 C C . SER A 1 212 ? -2.638 16.377 2.930 1.00 97.62 212 SER A C 1
ATOM 1701 O O . SER A 1 212 ? -1.842 16.739 2.072 1.00 97.62 212 SER A O 1
ATOM 1703 N N . ALA A 1 213 ? -3.353 15.258 2.785 1.00 97.44 213 ALA A N 1
ATOM 1704 C CA . ALA A 1 213 ? -3.240 14.361 1.632 1.00 97.44 213 ALA A CA 1
ATOM 1705 C C . ALA A 1 213 ? -3.723 14.965 0.303 1.00 97.44 213 ALA A C 1
ATOM 1707 O O . ALA A 1 213 ? -3.397 14.441 -0.758 1.00 97.44 213 ALA A O 1
ATOM 1708 N N . ARG A 1 214 ? -4.494 16.060 0.338 1.00 96.12 214 ARG A N 1
ATOM 1709 C CA . ARG A 1 214 ? -4.923 16.786 -0.870 1.00 96.12 214 ARG A CA 1
ATOM 1710 C C . ARG A 1 214 ? -3.903 17.816 -1.341 1.00 96.12 214 ARG A C 1
ATOM 1712 O O . ARG A 1 214 ? -4.069 18.352 -2.435 1.00 96.12 214 ARG A O 1
ATOM 1719 N N . GLN A 1 215 ? -2.889 18.120 -0.535 1.00 95.06 215 GLN A N 1
ATOM 1720 C CA . GLN A 1 215 ? -1.842 19.065 -0.914 1.00 95.06 215 GLN A CA 1
ATOM 1721 C C . GLN A 1 215 ? -1.005 18.510 -2.077 1.00 95.06 215 GLN A C 1
ATOM 1723 O O . GLN A 1 215 ? -1.167 17.359 -2.483 1.00 95.06 215 GLN A O 1
ATOM 1728 N N . LYS A 1 216 ? -0.151 19.347 -2.664 1.00 95.00 216 LYS A N 1
ATOM 1729 C CA . LYS A 1 216 ? 0.764 18.916 -3.727 1.00 95.00 216 LYS A CA 1
ATOM 1730 C C . LYS A 1 216 ? 1.947 18.126 -3.131 1.00 95.00 216 LYS A C 1
ATOM 1732 O O . LYS A 1 216 ? 2.234 18.279 -1.936 1.00 95.00 216 LYS A O 1
ATOM 1737 N N . PRO A 1 217 ? 2.629 17.275 -3.922 1.00 95.19 217 PRO A N 1
ATOM 1738 C CA . PRO A 1 217 ? 3.888 16.665 -3.506 1.00 95.19 217 PRO A CA 1
ATOM 1739 C C . PRO A 1 217 ? 4.901 17.742 -3.076 1.00 95.19 217 PRO A C 1
ATOM 1741 O O . PRO A 1 217 ? 4.806 18.869 -3.565 1.00 95.19 217 PRO A O 1
ATOM 1744 N N . PRO A 1 218 ? 5.846 17.439 -2.167 1.00 95.12 218 PRO A N 1
ATOM 1745 C CA . PRO A 1 218 ? 6.224 16.109 -1.663 1.00 95.12 218 PRO A CA 1
ATOM 1746 C C . PRO A 1 218 ? 5.410 15.591 -0.456 1.00 95.12 218 PRO A C 1
ATOM 1748 O O . PRO A 1 218 ? 5.817 14.638 0.208 1.00 95.12 218 PRO A O 1
ATOM 1751 N N . PHE A 1 219 ? 4.239 16.176 -0.162 1.00 96.81 219 PHE A N 1
ATOM 1752 C CA . PHE A 1 219 ? 3.346 15.748 0.930 1.00 96.81 219 PHE A CA 1
ATOM 1753 C C . PHE A 1 219 ? 4.002 15.767 2.325 1.00 96.81 219 PHE A C 1
ATOM 1755 O O . PHE A 1 219 ? 3.666 14.960 3.194 1.00 96.81 219 PHE A O 1
ATOM 1762 N N . GLU A 1 220 ? 4.931 16.692 2.569 1.00 95.81 220 GLU A N 1
ATOM 1763 C CA . GLU A 1 220 ? 5.703 16.782 3.818 1.00 95.81 220 GLU A CA 1
ATOM 1764 C C . GLU A 1 220 ? 4.835 16.840 5.072 1.00 95.81 220 GLU A C 1
ATOM 1766 O O . GLU A 1 220 ? 5.097 16.129 6.042 1.00 95.81 220 GLU A O 1
ATOM 1771 N N . LYS A 1 221 ? 3.764 17.641 5.046 1.00 96.62 221 LYS A N 1
ATOM 1772 C CA . LYS A 1 221 ? 2.853 17.773 6.187 1.00 96.62 221 LYS A CA 1
ATOM 1773 C C . LYS A 1 221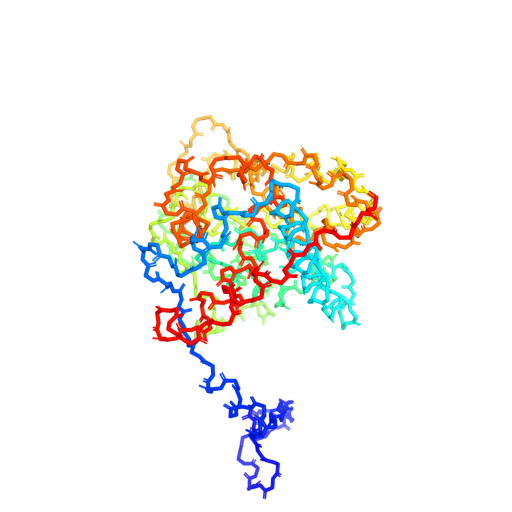 ? 2.204 16.437 6.546 1.00 96.62 221 LYS A C 1
ATOM 1775 O O . LYS A 1 221 ? 2.220 16.043 7.709 1.00 96.62 221 LYS A O 1
ATOM 1780 N N . LEU A 1 222 ? 1.685 15.720 5.546 1.00 97.81 222 LEU A N 1
ATOM 1781 C CA . LEU A 1 222 ? 1.108 14.392 5.748 1.00 97.81 222 LEU A CA 1
ATOM 1782 C C . LEU A 1 222 ? 2.169 13.406 6.250 1.00 97.81 222 LEU A C 1
ATOM 1784 O O . LEU A 1 222 ? 1.920 12.660 7.196 1.00 97.81 222 LEU A O 1
ATOM 1788 N N . SER A 1 223 ? 3.352 13.429 5.638 1.00 97.00 223 SER A N 1
ATOM 1789 C CA . SER A 1 223 ? 4.472 12.563 5.996 1.00 97.00 223 SER A CA 1
ATOM 1790 C C . SER A 1 223 ? 4.906 12.745 7.447 1.00 97.00 223 SER A C 1
ATOM 1792 O O . SER A 1 223 ? 5.111 11.758 8.159 1.00 97.00 223 SER A O 1
ATOM 1794 N N . LYS A 1 224 ? 4.994 13.998 7.905 1.00 96.75 224 LYS A N 1
ATOM 1795 C CA . LYS A 1 224 ? 5.305 14.348 9.291 1.00 96.75 224 LYS A CA 1
ATOM 1796 C C . LYS A 1 224 ? 4.220 13.835 10.234 1.00 96.75 224 LYS A C 1
ATOM 1798 O O . LYS A 1 224 ? 4.559 13.114 11.165 1.00 96.75 224 LYS A O 1
ATOM 1803 N N . SER A 1 225 ? 2.945 14.120 9.953 1.00 97.06 225 SER A N 1
ATOM 1804 C CA . SER A 1 225 ? 1.821 13.688 10.796 1.00 97.06 225 SER A CA 1
ATOM 1805 C C . SER A 1 225 ? 1.702 12.165 10.914 1.00 97.06 225 SER A C 1
ATOM 1807 O O . SER A 1 225 ? 1.524 11.654 12.015 1.00 97.06 225 SER A O 1
ATOM 1809 N N . LEU A 1 226 ? 1.851 11.420 9.812 1.00 97.06 226 LEU A N 1
ATOM 1810 C CA . LEU A 1 226 ? 1.820 9.951 9.841 1.00 97.06 226 LEU A CA 1
ATOM 1811 C C . LEU A 1 226 ? 3.045 9.353 10.552 1.00 97.06 226 LEU A C 1
ATOM 1813 O O . LEU A 1 226 ? 2.929 8.338 11.235 1.00 97.06 226 LEU A O 1
ATOM 1817 N N . SER A 1 227 ? 4.217 9.978 10.411 1.00 95.56 227 SER A N 1
ATOM 1818 C CA . SER A 1 227 ? 5.447 9.526 11.078 1.00 95.56 227 SER A CA 1
ATOM 1819 C C . SER A 1 227 ? 5.476 9.837 12.574 1.00 95.56 227 SER A C 1
ATOM 1821 O O . SER A 1 227 ? 6.224 9.184 13.300 1.00 95.56 227 SER A O 1
ATOM 1823 N N . SER A 1 228 ? 4.708 10.836 13.020 1.00 95.56 228 SER A N 1
ATOM 1824 C CA . SER A 1 228 ? 4.587 11.239 14.424 1.00 95.56 228 SER A CA 1
ATOM 1825 C C . SER A 1 228 ? 3.434 10.555 15.157 1.00 95.56 228 SER A C 1
ATOM 1827 O O . SER A 1 228 ? 3.197 10.877 16.319 1.00 95.56 228 SER A O 1
ATOM 1829 N N . LEU A 1 229 ? 2.695 9.647 14.506 1.00 96.06 229 LEU A N 1
ATOM 1830 C CA . LEU A 1 229 ? 1.683 8.848 15.194 1.00 96.06 229 LEU A CA 1
ATOM 1831 C C . LEU A 1 229 ? 2.348 8.034 16.304 1.00 96.06 229 LEU A C 1
ATOM 1833 O O . LEU A 1 229 ? 3.339 7.334 16.075 1.00 96.06 229 LEU A O 1
ATOM 1837 N N . SER A 1 230 ? 1.770 8.139 17.492 1.00 95.00 230 SER A N 1
ATOM 1838 C CA . SER A 1 230 ? 2.278 7.561 18.724 1.00 95.00 230 SER A CA 1
ATOM 1839 C C . SER A 1 230 ? 1.093 7.084 19.546 1.00 95.00 230 SER A C 1
ATOM 1841 O O . SER A 1 230 ? 0.095 7.796 19.662 1.00 95.00 230 SER A O 1
ATOM 1843 N N . GLU A 1 231 ? 1.214 5.888 20.098 1.00 94.62 231 GLU A N 1
ATOM 1844 C CA . GLU A 1 231 ? 0.282 5.337 21.071 1.00 94.62 231 GLU A CA 1
ATOM 1845 C C . GLU A 1 231 ? 1.157 4.664 22.145 1.00 94.62 231 GLU A C 1
ATOM 1847 O O . GLU A 1 231 ? 2.015 3.858 21.772 1.00 94.62 231 GLU A O 1
ATOM 1852 N N . PRO A 1 232 ? 1.062 5.065 23.430 1.00 93.44 232 PRO A N 1
ATOM 1853 C CA . PRO A 1 232 ? 1.993 4.633 24.473 1.00 93.44 232 PRO A CA 1
ATOM 1854 C C . PRO A 1 232 ? 2.198 3.120 24.573 1.00 93.44 232 PRO A C 1
ATOM 1856 O O . PRO A 1 232 ? 3.347 2.679 24.603 1.00 93.44 232 PRO A O 1
ATOM 1859 N N . PHE A 1 233 ? 1.128 2.324 24.552 1.00 93.94 233 PHE A N 1
ATOM 1860 C CA . PHE A 1 233 ? 1.224 0.866 24.616 1.00 93.94 233 PHE A CA 1
ATOM 1861 C C . PHE A 1 233 ? 1.935 0.316 23.368 1.00 93.94 233 PHE A C 1
ATOM 1863 O O . PHE A 1 233 ? 2.965 -0.361 23.431 1.00 93.94 233 PHE A O 1
ATOM 1870 N N . TRP A 1 234 ? 1.482 0.706 22.184 1.00 94.88 234 TRP A N 1
ATOM 1871 C CA . TRP A 1 234 ? 2.076 0.285 20.923 1.00 94.88 234 TRP A CA 1
ATOM 1872 C C . TRP A 1 234 ? 3.432 0.940 20.636 1.00 94.88 234 TRP A C 1
ATOM 1874 O O . TRP A 1 234 ? 4.067 0.593 19.650 1.00 94.88 234 TRP A O 1
ATOM 1884 N N . ASN A 1 235 ? 3.971 1.835 21.453 1.00 94.12 235 ASN A N 1
ATOM 1885 C CA . ASN A 1 235 ? 5.373 2.232 21.303 1.00 94.12 235 ASN A CA 1
ATOM 1886 C C . ASN A 1 235 ? 6.326 1.138 21.798 1.00 94.12 235 ASN A C 1
ATOM 1888 O O . ASN A 1 235 ? 7.447 1.052 21.293 1.00 94.12 235 ASN A O 1
ATOM 1892 N N . HIS A 1 236 ? 5.851 0.279 22.703 1.00 93.94 236 HIS A N 1
ATOM 1893 C CA . HIS A 1 236 ? 6.638 -0.745 23.385 1.00 93.94 236 HIS A CA 1
ATOM 1894 C C . HIS A 1 236 ? 6.177 -2.181 23.089 1.00 93.94 236 HIS A C 1
ATOM 1896 O O . HIS A 1 236 ? 6.950 -3.112 23.286 1.00 93.94 236 HIS A O 1
ATOM 1902 N N . HIS A 1 237 ? 4.984 -2.375 22.517 1.00 93.00 237 HIS A N 1
ATOM 1903 C CA . HIS A 1 237 ? 4.459 -3.699 22.161 1.00 93.00 237 HIS A CA 1
ATOM 1904 C C . HIS A 1 237 ? 4.245 -3.861 20.653 1.00 93.00 237 HIS A C 1
ATOM 1906 O O . HIS A 1 237 ? 3.890 -2.927 19.930 1.00 93.00 237 HIS A O 1
ATOM 1912 N N . HIS A 1 238 ? 4.450 -5.073 20.138 1.00 90.31 238 HIS A N 1
ATOM 1913 C CA . HIS A 1 238 ? 4.149 -5.409 18.741 1.00 90.31 238 HIS A CA 1
ATOM 1914 C C . HIS A 1 238 ? 2.926 -6.319 18.594 1.00 90.31 238 HIS A C 1
ATOM 1916 O O . HIS A 1 238 ? 2.272 -6.307 17.547 1.00 90.31 238 HIS A O 1
ATOM 1922 N N . THR A 1 239 ? 2.580 -7.051 19.650 1.00 91.94 239 THR A N 1
ATOM 1923 C CA . THR A 1 239 ? 1.285 -7.713 19.829 1.00 91.94 239 THR A CA 1
ATOM 1924 C C . THR A 1 239 ? 0.818 -7.486 21.263 1.00 91.94 239 THR A C 1
ATOM 1926 O O . THR A 1 239 ? 1.623 -7.159 22.125 1.00 91.94 239 THR A O 1
ATOM 1929 N N . VAL A 1 240 ? -0.455 -7.731 21.547 1.00 90.88 240 VAL A N 1
ATOM 1930 C CA . VAL A 1 240 ? -0.975 -7.697 22.925 1.00 90.88 240 VAL A CA 1
ATOM 1931 C C . VAL A 1 240 ? -0.312 -8.750 23.834 1.00 90.88 240 VAL A C 1
ATOM 1933 O O . VAL A 1 240 ? -0.339 -8.629 25.049 1.00 90.88 240 VAL A O 1
ATOM 1936 N N . LEU A 1 241 ? 0.286 -9.796 23.256 1.00 90.69 241 LEU A N 1
ATOM 1937 C CA . LEU A 1 241 ? 0.969 -10.861 23.997 1.00 90.69 241 LEU A CA 1
ATOM 1938 C C . LEU A 1 241 ? 2.495 -10.714 23.986 1.00 90.69 241 LEU A C 1
ATOM 1940 O O . LEU A 1 241 ? 3.193 -11.590 24.486 1.00 90.69 241 LEU A O 1
ATOM 1944 N N . SER A 1 242 ? 3.034 -9.665 23.360 1.00 89.88 242 SER A N 1
ATOM 1945 C CA . SER A 1 242 ? 4.482 -9.500 23.284 1.00 89.88 242 SER A CA 1
ATOM 1946 C C . SER A 1 242 ? 5.032 -8.893 24.557 1.00 89.88 242 SER A C 1
ATOM 1948 O O . SER A 1 242 ? 4.428 -7.965 25.091 1.00 89.88 242 SER A O 1
ATOM 1950 N N . GLU A 1 243 ? 6.233 -9.317 24.932 1.00 88.69 243 GLU A N 1
ATOM 1951 C CA . GLU A 1 243 ? 7.032 -8.639 25.948 1.00 88.69 243 GLU A CA 1
ATOM 1952 C C . GLU A 1 243 ? 7.233 -7.155 25.623 1.00 88.69 243 GLU A C 1
ATOM 1954 O O . GLU A 1 243 ? 7.284 -6.743 24.455 1.00 88.69 243 GLU A O 1
ATOM 1959 N N . HIS A 1 244 ? 7.375 -6.367 26.685 1.00 90.56 244 HIS A N 1
ATOM 1960 C CA . HIS A 1 244 ? 7.685 -4.952 26.608 1.00 90.56 244 HIS A CA 1
ATOM 1961 C C . HIS A 1 244 ? 9.078 -4.721 26.002 1.00 90.56 244 HIS A C 1
ATOM 1963 O O . HIS A 1 244 ? 10.100 -5.197 26.503 1.00 90.56 244 HIS A O 1
ATOM 1969 N N . ILE A 1 245 ? 9.140 -3.918 24.943 1.00 91.56 245 ILE A N 1
ATOM 1970 C CA . ILE A 1 245 ? 10.389 -3.527 24.289 1.00 91.56 245 ILE A CA 1
ATOM 1971 C C . ILE A 1 245 ? 10.884 -2.215 24.900 1.00 91.56 245 ILE A C 1
ATOM 1973 O O . ILE A 1 245 ? 10.211 -1.195 24.815 1.00 91.56 245 ILE A O 1
ATOM 1977 N N . GLN A 1 246 ? 12.102 -2.206 25.448 1.00 90.31 246 GLN A N 1
ATOM 1978 C CA . GLN A 1 246 ? 12.675 -1.030 26.124 1.00 90.31 246 GLN A CA 1
ATOM 1979 C C . GLN A 1 246 ? 12.774 0.210 25.224 1.00 90.31 246 GLN A C 1
ATOM 1981 O O . GLN A 1 246 ? 12.415 1.316 25.620 1.00 90.31 246 GLN A O 1
ATOM 1986 N N . LYS A 1 247 ? 13.254 0.036 23.988 1.00 92.00 247 LYS A N 1
ATOM 1987 C CA . LYS A 1 247 ? 13.408 1.147 23.047 1.00 92.00 247 LYS A CA 1
ATOM 1988 C C . LYS A 1 247 ? 12.100 1.373 22.280 1.00 92.00 247 LYS A C 1
ATOM 1990 O O . LYS A 1 247 ? 11.738 0.505 21.480 1.00 92.00 247 LYS A O 1
ATOM 1995 N N . PRO A 1 248 ? 11.437 2.535 22.433 1.00 90.88 248 PRO A N 1
ATOM 1996 C CA . PRO A 1 248 ? 10.202 2.801 21.717 1.00 90.88 248 PRO A CA 1
ATOM 1997 C C . PRO A 1 248 ? 10.450 2.855 20.210 1.00 90.88 248 PRO A C 1
ATOM 1999 O O . PRO A 1 248 ? 11.493 3.324 19.735 1.00 90.88 248 PRO A O 1
ATOM 2002 N N . PHE A 1 249 ? 9.473 2.396 19.436 1.00 89.62 249 PHE A N 1
ATOM 2003 C CA . PHE A 1 249 ? 9.557 2.385 17.980 1.00 89.62 249 PHE A CA 1
ATOM 2004 C C . PHE A 1 249 ? 8.262 2.869 17.334 1.00 89.62 249 PHE A C 1
ATOM 2006 O O . PHE A 1 249 ? 7.162 2.671 17.841 1.00 89.62 249 PHE A O 1
ATOM 2013 N N . ARG A 1 250 ? 8.403 3.523 16.176 1.00 92.44 250 ARG A N 1
ATOM 2014 C CA . ARG A 1 250 ? 7.296 4.209 15.492 1.00 92.44 250 ARG A CA 1
ATOM 2015 C C . ARG A 1 250 ? 6.202 3.235 15.056 1.00 92.44 250 ARG A C 1
ATOM 2017 O O . ARG A 1 250 ? 6.485 2.103 14.647 1.00 92.44 250 ARG A O 1
ATOM 2024 N N . LEU A 1 251 ? 4.953 3.698 15.059 1.00 93.31 251 LEU A N 1
ATOM 2025 C CA . LEU A 1 251 ? 3.820 2.947 14.509 1.00 93.31 251 LEU A CA 1
ATOM 2026 C C . LEU A 1 251 ? 3.961 2.759 12.993 1.00 93.31 251 LEU A C 1
ATOM 2028 O O . LEU A 1 251 ? 3.823 1.646 12.478 1.00 93.31 251 LEU A O 1
ATOM 2032 N N . ILE A 1 252 ? 4.324 3.826 12.275 1.00 94.31 252 ILE A N 1
ATOM 2033 C CA . ILE A 1 252 ? 4.550 3.815 10.826 1.00 94.31 252 ILE A CA 1
ATOM 2034 C C . ILE A 1 252 ? 6.019 4.142 10.536 1.00 94.31 252 ILE A C 1
ATOM 2036 O O . ILE A 1 252 ? 6.526 5.210 10.872 1.00 94.31 252 ILE A O 1
ATOM 2040 N N . GLY A 1 253 ? 6.723 3.197 9.910 1.00 91.06 253 GLY A N 1
ATOM 2041 C CA . GLY A 1 253 ? 8.109 3.387 9.481 1.00 91.06 253 GLY A CA 1
ATOM 2042 C C . GLY A 1 253 ? 8.210 4.146 8.155 1.00 91.06 253 GLY A C 1
ATOM 2043 O O . GLY A 1 253 ? 7.307 4.063 7.321 1.00 91.06 253 GLY A O 1
ATOM 2044 N N . LYS A 1 254 ? 9.351 4.811 7.925 1.00 90.88 254 LYS A N 1
ATOM 2045 C CA . LYS A 1 254 ? 9.628 5.619 6.720 1.00 90.88 254 LYS A CA 1
ATOM 2046 C C . LYS A 1 254 ? 9.325 4.876 5.413 1.00 90.88 254 LYS A C 1
ATOM 2048 O O . LYS A 1 254 ? 8.560 5.370 4.598 1.00 90.88 254 LYS A O 1
ATOM 2053 N N . SER A 1 255 ? 9.831 3.651 5.263 1.00 88.88 255 SER A N 1
ATOM 2054 C CA . SER A 1 255 ? 9.613 2.848 4.049 1.00 88.88 255 SER A CA 1
ATOM 2055 C C . SER A 1 255 ? 8.129 2.558 3.771 1.00 88.88 255 SER A C 1
ATOM 2057 O O . SER A 1 255 ? 7.715 2.561 2.616 1.00 88.88 255 SER A O 1
ATOM 2059 N N . ARG A 1 256 ? 7.306 2.347 4.811 1.00 90.25 256 ARG A N 1
ATOM 2060 C CA . ARG A 1 256 ? 5.861 2.100 4.653 1.00 90.25 256 ARG A CA 1
ATOM 2061 C C . ARG A 1 256 ? 5.129 3.366 4.226 1.00 90.25 256 ARG A C 1
ATOM 2063 O O . ARG A 1 256 ? 4.240 3.301 3.384 1.00 90.25 256 ARG A O 1
ATOM 2070 N N . LEU A 1 257 ? 5.510 4.500 4.805 1.00 94.38 257 LEU A N 1
ATOM 2071 C CA . LEU A 1 257 ? 4.981 5.797 4.415 1.00 94.38 257 LEU A CA 1
ATOM 2072 C C . LEU A 1 257 ? 5.326 6.112 2.952 1.00 94.38 257 LEU A C 1
ATOM 2074 O O . LEU A 1 257 ? 4.429 6.424 2.179 1.00 94.38 257 LEU A O 1
ATOM 2078 N N . GLU A 1 258 ? 6.586 5.948 2.546 1.00 93.94 258 GLU A N 1
ATOM 2079 C CA . GLU A 1 258 ? 7.015 6.145 1.153 1.00 93.94 258 GLU A CA 1
ATOM 2080 C C . GLU A 1 258 ? 6.241 5.235 0.191 1.00 93.94 258 GLU A C 1
ATOM 2082 O O . GLU A 1 258 ? 5.719 5.704 -0.818 1.00 93.94 258 GLU A O 1
ATOM 2087 N N . GLU A 1 259 ? 6.085 3.950 0.527 1.00 93.56 259 GLU A N 1
ATOM 2088 C CA . GLU A 1 259 ? 5.301 3.009 -0.277 1.00 93.56 259 GLU A CA 1
ATOM 2089 C C . GLU A 1 259 ? 3.837 3.455 -0.420 1.00 93.56 259 GLU A C 1
ATOM 2091 O O . GLU A 1 259 ? 3.280 3.375 -1.517 1.00 93.56 259 GLU A O 1
ATOM 2096 N N . PHE A 1 260 ? 3.219 3.958 0.653 1.00 96.56 260 PHE A N 1
ATOM 2097 C CA . PHE A 1 260 ? 1.864 4.509 0.607 1.00 96.56 260 PHE A CA 1
ATOM 2098 C C . PHE A 1 260 ? 1.776 5.721 -0.329 1.00 96.56 260 PHE A C 1
ATOM 2100 O O . PHE A 1 260 ? 0.894 5.753 -1.190 1.00 96.56 260 PHE A O 1
ATOM 2107 N N . LEU A 1 261 ? 2.708 6.675 -0.230 1.00 97.38 261 LEU A N 1
ATOM 2108 C CA . LEU A 1 261 ? 2.731 7.863 -1.088 1.00 97.38 261 LEU A CA 1
ATOM 2109 C C . LEU A 1 261 ? 2.917 7.486 -2.565 1.00 97.38 261 LEU A C 1
ATOM 2111 O O . LEU A 1 261 ? 2.135 7.924 -3.407 1.00 97.38 261 LEU A O 1
ATOM 2115 N N . ILE A 1 262 ? 3.906 6.638 -2.873 1.00 96.50 262 ILE A N 1
ATOM 2116 C CA . ILE A 1 262 ? 4.242 6.184 -4.237 1.00 96.50 262 ILE A CA 1
ATOM 2117 C C . ILE A 1 262 ? 3.071 5.434 -4.885 1.00 96.50 262 ILE A C 1
ATOM 2119 O O . ILE A 1 262 ? 2.837 5.546 -6.088 1.00 96.50 262 ILE A O 1
ATOM 2123 N N . ASN A 1 263 ? 2.346 4.620 -4.112 1.00 95.81 263 ASN A N 1
ATOM 2124 C CA . ASN A 1 263 ? 1.254 3.806 -4.644 1.00 95.81 263 ASN A CA 1
ATOM 2125 C C . ASN A 1 263 ? -0.113 4.496 -4.609 1.00 95.81 263 ASN A C 1
ATOM 2127 O O . ASN A 1 263 ? -1.014 4.015 -5.293 1.00 95.81 263 ASN A O 1
ATOM 2131 N N . THR A 1 264 ? -0.267 5.583 -3.850 1.00 96.88 264 THR A N 1
ATOM 2132 C CA . THR A 1 264 ? -1.576 6.213 -3.625 1.00 96.88 264 THR A CA 1
ATOM 2133 C C . THR A 1 264 ? -1.605 7.669 -4.052 1.00 96.88 264 THR A C 1
ATOM 2135 O O . THR A 1 264 ? -2.440 8.015 -4.872 1.00 96.88 264 THR A O 1
ATOM 2138 N N . LEU A 1 265 ? -0.721 8.526 -3.527 1.00 97.88 265 LEU A N 1
ATOM 2139 C CA . LEU A 1 265 ? -0.849 9.980 -3.688 1.00 97.88 265 LEU A CA 1
ATOM 2140 C C . LEU A 1 265 ? -0.103 10.546 -4.895 1.00 97.88 265 LEU A C 1
ATOM 2142 O O . LEU A 1 265 ? -0.670 11.371 -5.604 1.00 97.88 265 LEU A O 1
ATOM 2146 N N . TYR A 1 266 ? 1.123 10.092 -5.171 1.00 97.75 266 TYR A N 1
ATOM 2147 C CA . TYR A 1 266 ? 1.844 10.502 -6.385 1.00 97.75 266 TYR A CA 1
ATOM 2148 C C . TYR A 1 266 ? 1.069 10.186 -7.676 1.00 97.75 266 TYR A C 1
ATOM 2150 O O . TYR A 1 266 ? 0.993 11.061 -8.535 1.00 97.75 266 TYR A O 1
ATOM 2158 N N . PRO A 1 267 ? 0.411 9.015 -7.809 1.00 97.75 267 PRO A N 1
ATOM 2159 C CA . PRO A 1 267 ? -0.466 8.739 -8.943 1.00 97.75 267 PRO A CA 1
ATOM 2160 C C . PRO A 1 267 ? -1.575 9.773 -9.182 1.00 97.75 267 PRO A C 1
ATOM 2162 O O . PRO A 1 267 ? -1.970 9.971 -10.323 1.00 97.75 267 PRO A O 1
ATOM 2165 N N . LEU A 1 268 ? -2.061 10.444 -8.133 1.00 97.50 268 LEU A N 1
ATOM 2166 C CA . LEU A 1 268 ? -3.136 11.446 -8.210 1.00 97.50 268 LEU A CA 1
ATOM 2167 C C . LEU A 1 268 ? -2.634 12.850 -8.579 1.00 97.50 268 LEU A C 1
ATOM 2169 O O . LEU A 1 268 ? -3.412 13.805 -8.536 1.00 97.50 268 LEU A O 1
ATOM 2173 N N . ARG A 1 269 ? -1.331 12.998 -8.839 1.00 96.88 269 ARG A N 1
ATOM 2174 C CA . ARG A 1 269 ? -0.668 14.268 -9.162 1.00 96.88 269 ARG A CA 1
ATOM 2175 C C . ARG A 1 269 ? 0.224 14.113 -10.402 1.00 96.88 269 ARG A C 1
ATOM 2177 O O . ARG A 1 269 ? 1.433 14.342 -10.302 1.00 96.88 269 ARG A O 1
ATOM 2184 N N . PRO A 1 270 ? -0.317 13.664 -11.554 1.00 95.56 270 PRO A N 1
ATOM 2185 C CA . PRO A 1 270 ? 0.471 13.491 -12.778 1.00 95.56 270 PRO A CA 1
ATOM 2186 C C . PRO A 1 270 ? 1.163 14.788 -13.229 1.00 95.56 270 PRO A C 1
ATOM 2188 O O . PRO A 1 270 ? 2.273 14.736 -13.751 1.00 95.56 270 PRO A O 1
ATOM 2191 N N . GLU A 1 271 ? 0.571 15.950 -12.944 1.00 96.19 271 GLU A N 1
ATOM 2192 C CA . GLU A 1 271 ? 1.139 17.279 -13.188 1.00 96.19 271 GLU A CA 1
ATOM 2193 C C . GLU A 1 271 ? 2.424 17.559 -12.387 1.00 96.19 271 GLU A C 1
ATOM 2195 O O . GLU A 1 271 ? 3.173 18.479 -12.704 1.00 96.19 271 GLU A O 1
ATOM 2200 N N . ASN A 1 272 ? 2.705 16.768 -11.347 1.00 96.12 272 ASN A N 1
ATOM 2201 C CA . ASN A 1 272 ? 3.898 16.872 -10.510 1.00 96.12 272 ASN A CA 1
ATOM 2202 C C . ASN A 1 272 ? 4.872 15.699 -10.729 1.00 96.12 272 ASN A C 1
ATOM 2204 O O . ASN A 1 272 ? 5.577 15.296 -9.801 1.00 96.12 272 ASN A O 1
ATOM 2208 N N . TRP A 1 273 ? 4.940 15.156 -11.950 1.00 95.75 273 TRP A N 1
ATOM 2209 C CA . TRP A 1 273 ? 5.840 14.049 -12.306 1.00 95.75 273 TRP A CA 1
ATOM 2210 C C . TRP A 1 273 ? 7.303 14.290 -11.895 1.00 95.75 273 TRP A C 1
ATOM 2212 O O . TRP A 1 273 ? 7.935 13.398 -11.330 1.00 95.75 273 TRP A O 1
ATOM 2222 N N . ALA A 1 274 ? 7.811 15.513 -12.071 1.00 96.12 274 ALA A N 1
ATOM 2223 C CA . ALA A 1 274 ? 9.186 15.871 -11.716 1.00 96.12 274 ALA A CA 1
ATOM 2224 C C . ALA A 1 274 ? 9.504 15.663 -10.219 1.00 96.12 274 ALA A C 1
ATOM 2226 O O . ALA A 1 274 ? 10.635 15.337 -9.861 1.00 96.12 274 ALA A O 1
ATOM 2227 N N . GLU A 1 275 ? 8.516 15.803 -9.327 1.00 96.25 275 GLU A N 1
ATOM 2228 C CA . GLU A 1 275 ? 8.687 15.508 -7.897 1.00 96.25 275 GLU A CA 1
ATOM 2229 C C . GLU A 1 275 ? 8.723 14.001 -7.621 1.00 96.25 275 GLU A C 1
ATOM 2231 O O . GLU A 1 275 ? 9.430 13.543 -6.723 1.00 96.25 275 GLU A O 1
ATOM 2236 N N . PHE A 1 276 ? 7.989 13.208 -8.407 1.00 95.81 276 PHE A N 1
ATOM 2237 C CA . PHE A 1 276 ? 8.030 11.750 -8.319 1.00 95.81 276 PHE A CA 1
ATOM 2238 C C . PHE A 1 276 ? 9.361 11.180 -8.832 1.00 95.81 276 PHE A C 1
ATOM 2240 O O . PHE A 1 276 ? 9.898 10.237 -8.243 1.00 95.81 276 PHE A O 1
ATOM 2247 N N . GLU A 1 277 ? 9.936 11.779 -9.879 1.00 95.62 277 GLU A N 1
ATOM 2248 C CA . GLU A 1 277 ? 11.208 11.337 -10.464 1.00 95.62 277 GLU A CA 1
ATOM 2249 C C . GLU A 1 277 ? 12.392 11.421 -9.494 1.00 95.62 277 GLU A C 1
ATOM 2251 O O . GLU A 1 277 ? 13.327 10.624 -9.590 1.00 95.62 277 GLU A O 1
ATOM 2256 N N . LYS A 1 278 ? 12.324 12.326 -8.512 1.00 95.62 278 LYS A N 1
ATOM 2257 C CA . LYS A 1 278 ? 13.366 12.531 -7.494 1.00 95.62 278 LYS A CA 1
ATOM 2258 C C . LYS A 1 278 ? 13.385 11.442 -6.415 1.00 95.62 278 LYS A C 1
ATOM 2260 O O . LYS A 1 278 ? 14.383 11.300 -5.702 1.00 95.62 278 LYS A O 1
ATOM 2265 N N . ILE A 1 279 ? 12.316 10.655 -6.268 1.00 95.94 279 ILE A N 1
ATOM 2266 C CA . ILE A 1 279 ? 12.182 9.707 -5.154 1.00 95.94 279 ILE A CA 1
ATOM 2267 C C . ILE A 1 279 ? 13.116 8.515 -5.337 1.00 95.94 279 ILE A C 1
ATOM 2269 O O . ILE A 1 279 ? 13.035 7.766 -6.313 1.00 95.94 279 ILE A O 1
ATOM 2273 N N . ARG A 1 280 ? 13.975 8.287 -4.342 1.00 96.06 280 ARG A N 1
ATOM 2274 C CA . ARG A 1 280 ? 14.873 7.130 -4.290 1.00 96.06 280 ARG A CA 1
ATOM 2275 C C . ARG A 1 280 ? 14.093 5.831 -4.162 1.00 96.06 280 ARG A C 1
ATOM 2277 O O . ARG A 1 280 ? 13.142 5.734 -3.392 1.00 96.06 280 ARG A O 1
ATOM 2284 N N . ALA A 1 281 ? 14.526 4.816 -4.900 1.00 94.38 281 ALA A N 1
ATOM 2285 C CA . ALA A 1 281 ? 13.935 3.497 -4.773 1.00 94.38 281 ALA A CA 1
ATOM 2286 C C . ALA A 1 281 ? 14.343 2.838 -3.445 1.00 94.38 281 ALA A C 1
ATOM 2288 O O . ALA A 1 281 ? 15.488 2.964 -3.005 1.00 94.38 281 ALA A O 1
ATOM 2289 N N . ALA A 1 282 ? 13.422 2.091 -2.837 1.00 92.31 282 ALA A N 1
ATOM 2290 C CA . ALA A 1 282 ? 13.752 1.157 -1.765 1.00 92.31 282 ALA A CA 1
ATOM 2291 C C . ALA A 1 282 ? 14.439 -0.101 -2.334 1.00 92.31 282 ALA A C 1
ATOM 2293 O O . ALA A 1 282 ? 14.573 -0.265 -3.549 1.00 92.31 282 ALA A O 1
ATOM 2294 N N . ALA A 1 283 ? 14.849 -1.028 -1.464 1.00 92.81 283 ALA A N 1
ATOM 2295 C CA . ALA A 1 283 ? 15.384 -2.312 -1.910 1.00 92.81 283 ALA A CA 1
ATOM 2296 C C . ALA A 1 283 ? 14.3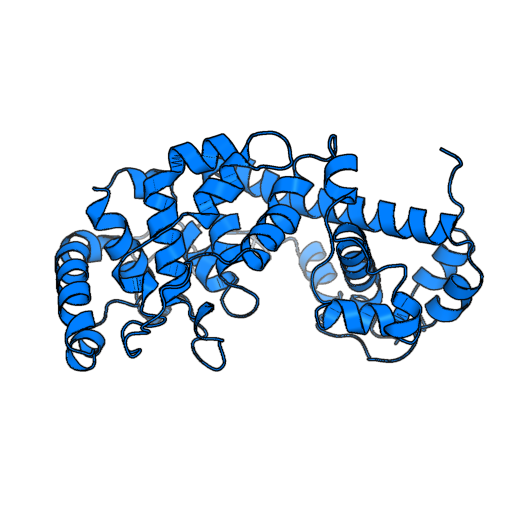61 -3.059 -2.800 1.00 92.81 283 ALA A C 1
ATOM 2298 O O . ALA A 1 283 ? 13.184 -3.147 -2.431 1.00 92.81 283 ALA A O 1
ATOM 2299 N N . PRO A 1 284 ? 14.778 -3.615 -3.954 1.00 93.88 284 PRO A N 1
ATOM 2300 C CA . PRO A 1 284 ? 13.864 -4.267 -4.882 1.00 93.88 284 PRO A CA 1
ATOM 2301 C C . PRO A 1 284 ? 13.246 -5.520 -4.253 1.00 93.88 284 PRO A C 1
ATOM 2303 O O . PRO A 1 284 ? 13.942 -6.374 -3.696 1.00 93.88 284 PRO A O 1
ATOM 2306 N N . ASN A 1 285 ? 11.923 -5.648 -4.365 1.00 92.38 285 ASN A N 1
ATOM 2307 C CA . ASN A 1 285 ? 11.202 -6.845 -3.935 1.00 92.38 285 ASN A CA 1
ATOM 2308 C C . ASN A 1 285 ? 11.362 -7.997 -4.948 1.00 92.38 285 ASN A C 1
ATOM 2310 O O . ASN A 1 285 ? 11.908 -7.815 -6.035 1.00 92.38 285 ASN A O 1
ATOM 2314 N N . GLN A 1 286 ? 10.849 -9.188 -4.618 1.00 93.12 286 GLN A N 1
ATOM 2315 C CA . GLN A 1 286 ? 11.013 -10.374 -5.467 1.00 93.12 286 GLN A CA 1
ATOM 2316 C C . GLN A 1 286 ? 10.433 -10.210 -6.881 1.00 93.12 286 GLN A C 1
ATOM 2318 O O . GLN A 1 286 ? 11.003 -10.742 -7.828 1.00 93.12 286 GLN A O 1
ATOM 2323 N N . LYS A 1 287 ? 9.335 -9.460 -7.048 1.00 94.62 287 LYS A N 1
ATOM 2324 C CA . LYS A 1 287 ? 8.752 -9.203 -8.375 1.00 94.62 287 LYS A CA 1
ATOM 2325 C C . LYS A 1 287 ? 9.660 -8.307 -9.214 1.00 94.62 287 LYS A C 1
ATOM 2327 O O . LYS A 1 287 ? 9.898 -8.620 -10.373 1.00 94.62 287 LYS A O 1
ATOM 2332 N N . VAL A 1 288 ? 10.212 -7.248 -8.617 1.00 96.44 288 VAL A N 1
ATOM 2333 C CA . VAL A 1 288 ? 11.200 -6.386 -9.286 1.00 96.44 288 VAL A CA 1
ATOM 2334 C C . VAL A 1 288 ? 12.440 -7.196 -9.656 1.00 96.44 288 VAL A C 1
ATOM 2336 O O . VAL A 1 288 ? 12.858 -7.147 -10.803 1.00 96.44 288 VAL A O 1
ATOM 2339 N N . LYS A 1 289 ? 12.979 -8.004 -8.732 1.00 96.56 289 LYS A N 1
ATOM 2340 C CA . LYS A 1 289 ? 14.146 -8.861 -9.000 1.00 96.56 289 LYS A CA 1
ATOM 2341 C C . LYS A 1 289 ? 13.905 -9.827 -10.164 1.00 96.56 289 LYS A C 1
ATOM 2343 O O . LYS A 1 289 ? 14.742 -9.908 -11.052 1.00 96.56 289 LYS A O 1
ATOM 2348 N N . ARG A 1 290 ? 12.754 -10.511 -10.189 1.00 95.62 290 ARG A N 1
ATOM 2349 C CA . ARG A 1 290 ? 12.375 -11.400 -11.300 1.00 95.62 290 ARG A CA 1
ATOM 2350 C C . ARG A 1 290 ? 12.226 -10.636 -12.612 1.00 95.62 290 ARG A C 1
ATOM 2352 O O . ARG A 1 290 ? 12.718 -11.101 -13.627 1.00 95.62 290 ARG A O 1
ATOM 2359 N N . CYS A 1 291 ? 11.596 -9.462 -12.597 1.00 96.31 291 CYS A N 1
ATOM 2360 C CA . CYS A 1 291 ? 11.505 -8.621 -13.789 1.00 96.31 291 CYS A CA 1
ATOM 2361 C C . CYS A 1 291 ? 12.897 -8.225 -14.304 1.00 96.31 291 CYS A C 1
ATOM 2363 O O . CYS A 1 291 ? 13.172 -8.370 -15.489 1.00 96.31 291 CYS A O 1
ATOM 2365 N N . CYS A 1 292 ? 13.813 -7.822 -13.418 1.00 96.94 292 CYS A N 1
ATOM 2366 C CA . CYS A 1 292 ? 15.194 -7.533 -13.799 1.00 96.94 292 CYS A CA 1
ATOM 2367 C C . CYS A 1 292 ? 15.893 -8.741 -14.433 1.00 96.94 292 CYS A C 1
ATOM 2369 O O . CYS A 1 292 ? 16.612 -8.575 -15.413 1.00 96.94 292 CYS A O 1
ATOM 2371 N N . GLU A 1 293 ? 15.660 -9.944 -13.907 1.00 96.00 293 GLU A N 1
ATOM 2372 C CA . GLU A 1 293 ? 16.183 -11.183 -14.486 1.00 96.00 293 GLU A CA 1
ATOM 2373 C C . GLU A 1 293 ? 15.630 -11.427 -15.896 1.00 96.00 293 GLU A C 1
ATOM 2375 O O . GLU A 1 293 ? 16.392 -11.719 -16.813 1.00 96.00 293 GLU A O 1
ATOM 2380 N N . ARG A 1 294 ? 14.319 -11.229 -16.103 1.00 95.50 294 ARG A N 1
ATOM 2381 C CA . ARG A 1 294 ? 13.683 -11.344 -17.426 1.00 95.50 294 ARG A CA 1
ATOM 2382 C C . ARG A 1 294 ? 14.267 -10.346 -18.427 1.00 95.50 294 ARG A C 1
ATOM 2384 O O . ARG A 1 294 ? 14.638 -10.746 -19.525 1.00 95.50 294 ARG A O 1
ATOM 2391 N N . LEU A 1 295 ? 14.325 -9.068 -18.047 1.00 96.12 295 LEU A N 1
ATOM 2392 C CA . LEU A 1 295 ? 14.625 -7.958 -18.957 1.00 96.12 295 LEU A CA 1
ATOM 2393 C C . LEU A 1 295 ? 16.127 -7.735 -19.180 1.00 96.12 295 LEU A C 1
ATOM 2395 O O . LEU A 1 295 ? 16.537 -7.386 -20.278 1.00 96.12 295 LEU A O 1
ATOM 2399 N N . PHE A 1 296 ? 16.957 -7.91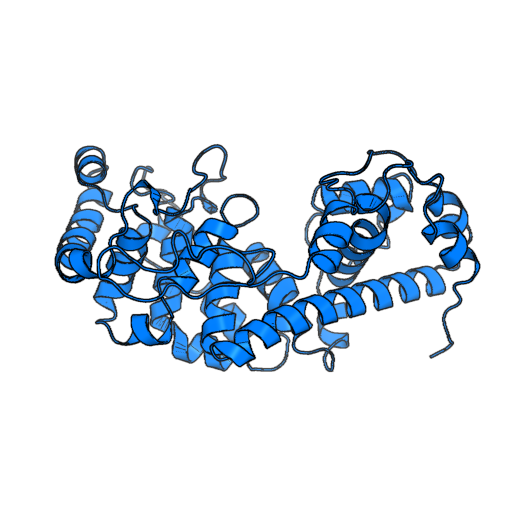7 -18.151 1.00 96.38 296 PHE A N 1
ATOM 2400 C CA . PHE A 1 296 ? 18.385 -7.553 -18.176 1.00 96.38 296 PHE A CA 1
ATOM 2401 C C . PHE A 1 296 ? 19.319 -8.738 -17.885 1.00 96.38 296 PHE A C 1
ATOM 2403 O O . PHE A 1 296 ? 20.547 -8.596 -17.917 1.00 96.38 296 PHE A O 1
ATOM 2410 N N . GLY A 1 297 ? 18.752 -9.917 -17.611 1.00 95.94 297 GLY A N 1
ATOM 2411 C CA . GLY A 1 297 ? 19.478 -11.164 -17.366 1.00 95.94 297 GLY A CA 1
ATOM 2412 C C . GLY A 1 297 ? 20.225 -11.227 -16.037 1.00 95.94 297 GLY A C 1
ATOM 2413 O O . GLY A 1 297 ? 20.855 -12.233 -15.755 1.00 95.94 297 GLY A O 1
ATOM 2414 N N . SER A 1 298 ? 20.224 -10.145 -15.254 1.00 95.38 298 SER A N 1
ATOM 2415 C CA . SER A 1 298 ? 20.684 -10.133 -13.868 1.00 95.38 298 SER A CA 1
ATOM 2416 C C . SER A 1 298 ? 20.254 -8.848 -13.165 1.00 95.38 298 SER A C 1
ATOM 2418 O O . SER A 1 298 ? 20.044 -7.797 -13.782 1.00 95.38 298 SER A O 1
ATOM 2420 N N . LEU A 1 299 ? 20.205 -8.891 -11.832 1.00 95.19 299 LEU A N 1
ATOM 2421 C CA . LEU A 1 299 ? 20.020 -7.685 -11.022 1.00 95.19 299 LEU A CA 1
ATOM 2422 C C . LEU A 1 299 ? 21.199 -6.702 -11.157 1.00 95.19 299 LEU A C 1
ATOM 2424 O O . LEU A 1 299 ? 20.998 -5.493 -11.047 1.00 95.19 299 LEU A O 1
ATOM 2428 N N . ALA A 1 300 ? 22.413 -7.210 -11.400 1.00 95.62 300 ALA A N 1
ATOM 2429 C CA . ALA A 1 300 ? 23.613 -6.394 -11.568 1.00 95.62 300 ALA A CA 1
ATOM 2430 C C . ALA A 1 300 ? 23.520 -5.515 -12.824 1.00 95.62 300 ALA A C 1
ATOM 2432 O O . ALA A 1 300 ? 23.721 -4.304 -12.738 1.00 95.62 300 ALA A O 1
ATOM 2433 N N . ASN A 1 301 ? 23.105 -6.100 -13.950 1.00 95.12 301 ASN A N 1
ATOM 2434 C CA . ASN A 1 301 ? 22.906 -5.375 -15.208 1.00 95.12 301 ASN A CA 1
ATOM 2435 C C . ASN A 1 301 ? 21.748 -4.373 -15.121 1.00 95.12 301 ASN A C 1
ATOM 2437 O O . ASN A 1 301 ? 21.792 -3.313 -15.736 1.00 95.12 301 ASN A O 1
ATOM 2441 N N . ALA A 1 302 ? 20.725 -4.674 -14.317 1.00 95.94 302 ALA A N 1
ATOM 2442 C CA . ALA A 1 302 ? 19.578 -3.793 -14.116 1.00 95.94 302 ALA A CA 1
ATOM 2443 C C . ALA A 1 302 ? 19.856 -2.595 -13.187 1.00 95.94 302 ALA A C 1
ATOM 2445 O O . ALA A 1 302 ? 19.000 -1.722 -13.047 1.00 95.94 302 ALA A O 1
ATOM 2446 N N . LYS A 1 303 ? 21.021 -2.533 -12.523 1.00 95.62 303 LYS A N 1
ATOM 2447 C CA . LYS A 1 303 ? 21.353 -1.511 -11.511 1.00 95.62 303 LYS A CA 1
ATOM 2448 C C . LYS A 1 303 ? 21.119 -0.055 -11.969 1.00 95.62 303 LYS A C 1
ATOM 2450 O O . LYS A 1 303 ? 20.595 0.710 -11.152 1.00 95.62 303 LYS A O 1
ATOM 2455 N N . PRO A 1 304 ? 21.423 0.354 -13.221 1.00 95.19 304 PRO A N 1
ATOM 2456 C CA . PRO A 1 304 ? 21.124 1.709 -13.705 1.00 95.19 304 PRO A CA 1
ATOM 2457 C C . PRO A 1 304 ? 19.626 2.067 -13.667 1.00 95.19 304 PRO A C 1
ATOM 2459 O O . PRO A 1 304 ? 19.261 3.225 -13.458 1.00 95.19 304 PRO A O 1
ATOM 2462 N N . TYR A 1 305 ? 18.754 1.061 -13.781 1.00 96.31 305 TYR A N 1
ATOM 2463 C CA . TYR A 1 305 ? 17.296 1.188 -13.852 1.00 96.31 305 TYR A CA 1
ATOM 2464 C C . TYR A 1 305 ? 16.595 0.902 -12.512 1.00 96.31 305 TYR A C 1
ATOM 2466 O O . TYR A 1 305 ? 15.402 0.616 -12.468 1.00 96.31 305 TYR A O 1
ATOM 2474 N N . LEU A 1 306 ? 17.328 0.949 -11.396 1.00 96.88 306 LEU A N 1
ATOM 2475 C CA . LEU A 1 306 ? 16.804 0.691 -10.044 1.00 96.88 306 LEU A CA 1
ATOM 2476 C C . LEU A 1 306 ? 17.068 1.840 -9.066 1.00 96.88 306 LEU A C 1
ATOM 2478 O O . LEU A 1 306 ? 16.877 1.699 -7.858 1.00 96.88 306 LEU A O 1
ATOM 2482 N N . LYS A 1 307 ? 17.524 2.979 -9.584 1.00 96.81 307 LYS A N 1
ATOM 2483 C CA . LYS A 1 307 ? 17.949 4.151 -8.823 1.00 96.81 307 LYS A CA 1
ATOM 2484 C C . LYS A 1 307 ? 16.760 4.880 -8.177 1.00 96.81 307 LYS A C 1
ATOM 2486 O O . LYS A 1 307 ? 16.871 5.344 -7.037 1.00 96.81 307 LYS A O 1
ATOM 2491 N N . PHE A 1 308 ? 15.634 4.965 -8.881 1.00 98.06 308 PHE A N 1
ATOM 2492 C CA . PHE A 1 308 ? 14.460 5.746 -8.486 1.00 98.06 308 PHE A CA 1
ATOM 2493 C C . PHE A 1 308 ? 13.184 4.903 -8.398 1.00 98.06 308 PHE A C 1
ATOM 2495 O O . PHE A 1 308 ? 13.040 3.869 -9.054 1.00 98.06 308 PHE A O 1
ATOM 2502 N N . ALA A 1 309 ? 12.242 5.346 -7.565 1.00 97.38 309 ALA A N 1
ATOM 2503 C CA . ALA A 1 309 ? 10.998 4.632 -7.298 1.00 97.38 309 ALA A CA 1
ATOM 2504 C C . ALA A 1 309 ? 10.152 4.442 -8.564 1.00 97.38 309 ALA A C 1
ATOM 2506 O O . ALA A 1 309 ? 9.573 3.370 -8.753 1.00 97.38 309 ALA A O 1
ATOM 2507 N N . TRP A 1 310 ? 10.112 5.444 -9.447 1.00 97.88 310 TRP A N 1
ATOM 2508 C CA . TRP A 1 310 ? 9.390 5.363 -10.716 1.00 97.88 310 TRP A CA 1
ATOM 2509 C C . TRP A 1 310 ? 9.929 4.246 -11.616 1.00 97.88 310 TRP A C 1
ATOM 2511 O O . TRP A 1 310 ? 9.136 3.542 -12.228 1.00 97.88 310 TRP A O 1
ATOM 2521 N N . GLN A 1 311 ? 11.241 3.989 -11.617 1.00 98.25 311 GLN A N 1
ATOM 2522 C CA . GLN A 1 311 ? 11.829 2.908 -12.414 1.00 98.25 311 GLN A CA 1
ATOM 2523 C C . GLN A 1 311 ? 11.375 1.537 -11.896 1.00 98.25 311 GLN A C 1
ATOM 2525 O O . GLN A 1 311 ? 10.982 0.671 -12.669 1.00 98.25 311 GLN A O 1
ATOM 2530 N N . GLN A 1 312 ? 11.312 1.345 -10.573 1.00 98.00 312 GLN A N 1
ATOM 2531 C CA . GLN A 1 312 ? 10.727 0.118 -10.016 1.00 98.00 312 GLN A CA 1
ATOM 2532 C C . GLN A 1 312 ? 9.233 -0.007 -10.339 1.00 98.00 312 GLN A C 1
ATOM 2534 O O . GLN A 1 312 ? 8.750 -1.114 -10.573 1.00 98.00 312 GLN A O 1
ATOM 2539 N N . GLN A 1 313 ? 8.489 1.105 -10.368 1.00 98.12 313 GLN A N 1
ATOM 2540 C CA . GLN A 1 313 ? 7.095 1.096 -10.813 1.00 98.12 313 GLN A CA 1
ATOM 2541 C C . GLN A 1 313 ? 6.975 0.712 -12.294 1.00 98.12 313 GLN A C 1
ATOM 2543 O O . GLN A 1 313 ? 6.111 -0.100 -12.611 1.00 98.12 313 GLN A O 1
ATOM 2548 N N . ALA A 1 314 ? 7.863 1.205 -13.159 1.00 98.38 314 ALA A N 1
ATOM 2549 C CA . ALA A 1 314 ? 7.942 0.820 -14.567 1.00 98.38 314 ALA A CA 1
ATOM 2550 C C . ALA A 1 314 ? 8.139 -0.689 -14.731 1.00 98.38 314 ALA A C 1
ATOM 2552 O O . ALA A 1 314 ? 7.345 -1.357 -15.384 1.00 98.38 314 ALA A O 1
ATOM 2553 N N . LEU A 1 315 ? 9.149 -1.244 -14.054 1.00 98.25 315 LEU A N 1
ATOM 2554 C CA . LEU A 1 315 ? 9.466 -2.672 -14.111 1.00 98.25 315 LEU A CA 1
ATOM 2555 C C . LEU A 1 315 ? 8.300 -3.533 -13.620 1.00 98.25 315 LEU A C 1
ATOM 2557 O O . LEU A 1 315 ? 8.005 -4.572 -14.201 1.00 98.25 315 LEU A O 1
ATOM 2561 N N . LEU A 1 316 ? 7.601 -3.101 -12.567 1.00 97.50 316 LEU A N 1
ATOM 2562 C CA . LEU A 1 316 ? 6.398 -3.788 -12.095 1.00 97.50 316 LEU A CA 1
ATOM 2563 C C . LEU A 1 316 ? 5.236 -3.713 -13.091 1.00 97.50 316 LEU A C 1
ATOM 2565 O O . LEU A 1 316 ? 4.374 -4.587 -13.036 1.00 97.50 316 LEU A O 1
ATOM 2569 N N . GLN A 1 317 ? 5.179 -2.680 -13.934 1.00 97.75 317 GLN A N 1
ATOM 2570 C CA . GLN A 1 317 ? 4.170 -2.558 -14.982 1.00 97.75 317 GLN A CA 1
ATOM 2571 C C . GLN A 1 317 ? 4.477 -3.493 -16.146 1.00 97.75 317 GLN A C 1
ATOM 2573 O O . GLN A 1 317 ? 3.663 -4.355 -16.437 1.00 97.75 317 GLN A O 1
ATOM 2578 N N . VAL A 1 318 ? 5.691 -3.425 -16.698 1.00 96.88 318 VAL A N 1
ATOM 2579 C CA . VAL A 1 318 ? 6.148 -4.325 -17.771 1.00 96.88 318 VAL A CA 1
ATOM 2580 C C . VAL A 1 318 ? 6.006 -5.792 -17.358 1.00 96.88 318 VAL A C 1
ATOM 2582 O O . VAL A 1 318 ? 5.512 -6.629 -18.108 1.00 96.88 318 VAL A O 1
ATOM 2585 N N . TYR A 1 319 ? 6.382 -6.117 -16.119 1.00 95.75 319 TYR A N 1
ATOM 2586 C CA . TYR A 1 319 ? 6.211 -7.466 -15.590 1.00 95.75 319 TYR A CA 1
ATOM 2587 C C . TYR A 1 319 ? 4.741 -7.895 -15.535 1.00 95.75 319 TYR A C 1
ATOM 2589 O O . TYR A 1 319 ? 4.437 -9.045 -15.831 1.00 95.75 319 TYR A O 1
ATOM 2597 N N . GLN A 1 320 ? 3.842 -6.986 -15.146 1.00 94.31 320 GLN A N 1
ATOM 2598 C CA . GLN A 1 320 ? 2.411 -7.266 -15.069 1.00 94.31 320 GLN A CA 1
ATOM 2599 C C . GLN A 1 320 ? 1.784 -7.432 -16.451 1.00 94.31 320 GLN A C 1
ATOM 2601 O O . GLN A 1 320 ? 0.976 -8.334 -16.597 1.00 94.31 320 GLN A O 1
ATOM 2606 N N . ASP A 1 321 ? 2.136 -6.584 -17.414 1.00 93.12 321 ASP A N 1
ATOM 2607 C CA . ASP A 1 321 ? 1.459 -6.534 -18.714 1.00 93.12 321 ASP A CA 1
ATOM 2608 C C . ASP A 1 321 ? 1.954 -7.616 -19.679 1.00 93.12 321 ASP A C 1
ATOM 2610 O O . ASP A 1 321 ? 1.218 -8.018 -20.572 1.00 93.12 321 ASP A O 1
ATOM 2614 N N . PHE A 1 322 ? 3.184 -8.108 -19.483 1.00 93.12 322 PHE A N 1
ATOM 2615 C CA . PHE A 1 322 ? 3.792 -9.092 -20.379 1.00 93.12 322 PHE A CA 1
ATOM 2616 C C . PHE A 1 322 ? 4.168 -10.389 -19.662 1.00 93.12 322 PHE A C 1
ATOM 2618 O O . PHE A 1 322 ? 3.664 -11.454 -19.995 1.00 93.12 322 PHE A O 1
ATOM 2625 N N . CYS A 1 323 ? 5.031 -10.334 -18.643 1.00 92.62 323 CYS A N 1
ATOM 2626 C CA . CYS A 1 323 ? 5.579 -11.559 -18.039 1.00 92.62 323 CYS A CA 1
ATOM 2627 C C . CYS A 1 323 ? 4.543 -12.386 -17.261 1.00 92.62 323 CYS A C 1
ATOM 2629 O O . CYS A 1 323 ? 4.746 -13.583 -17.076 1.00 92.62 323 CYS A O 1
ATOM 2631 N N . LEU A 1 324 ? 3.492 -11.754 -16.734 1.00 91.56 324 LEU A N 1
ATOM 2632 C CA . LEU A 1 324 ? 2.423 -12.438 -15.998 1.00 91.56 324 LEU A CA 1
ATOM 2633 C C . LEU A 1 324 ? 1.224 -12.821 -16.873 1.00 91.56 324 LEU A C 1
ATOM 2635 O O . LEU A 1 324 ? 0.391 -13.598 -16.418 1.00 91.56 324 LEU A O 1
ATOM 2639 N N . GLU A 1 325 ? 1.159 -12.316 -18.104 1.00 88.69 325 GLU A N 1
ATOM 2640 C CA . GLU A 1 325 ? 0.070 -12.594 -19.049 1.00 88.69 325 GLU A CA 1
ATOM 2641 C C . GLU A 1 325 ? 0.476 -13.629 -20.116 1.00 88.69 325 GLU A C 1
ATOM 2643 O O . GLU A 1 325 ? -0.309 -13.935 -21.006 1.00 88.69 325 GLU A O 1
ATOM 2648 N N . ASP A 1 326 ? 1.683 -14.197 -20.018 1.00 85.62 326 ASP A N 1
ATOM 2649 C CA . ASP A 1 326 ? 2.255 -15.100 -21.016 1.00 85.62 326 ASP A CA 1
ATOM 2650 C C . ASP A 1 326 ? 2.603 -16.482 -20.430 1.00 85.62 326 ASP A C 1
ATOM 2652 O O . ASP A 1 326 ? 3.468 -16.613 -19.560 1.00 85.62 326 ASP A O 1
ATOM 2656 N N . LEU A 1 327 ? 1.935 -17.528 -20.933 1.00 85.06 327 LEU A N 1
ATOM 2657 C CA . LEU A 1 327 ? 2.183 -18.936 -20.579 1.00 85.06 327 LEU A CA 1
ATOM 2658 C C . LEU A 1 327 ? 3.243 -19.609 -21.455 1.00 85.06 327 LEU A C 1
ATOM 2660 O O . LEU A 1 327 ? 3.725 -20.684 -21.106 1.00 85.06 327 LEU A O 1
ATOM 2664 N N . SER A 1 328 ? 3.605 -18.995 -22.579 1.00 86.06 328 SER A N 1
ATOM 2665 C CA . SER A 1 328 ? 4.487 -19.576 -23.593 1.00 86.06 328 SER A CA 1
ATOM 2666 C C . SER A 1 328 ? 5.978 -19.428 -23.255 1.00 86.06 328 SER A C 1
ATOM 2668 O O . SER A 1 328 ? 6.841 -19.766 -24.056 1.00 86.06 328 SER A O 1
ATOM 2670 N N . ASP A 1 329 ? 6.294 -18.882 -22.077 1.00 84.31 329 ASP A N 1
ATOM 2671 C CA . ASP A 1 329 ? 7.636 -18.451 -21.680 1.00 84.31 329 ASP A CA 1
ATOM 2672 C C . ASP A 1 329 ? 8.351 -17.611 -22.752 1.00 84.31 329 ASP A C 1
ATOM 2674 O O . ASP A 1 329 ? 9.421 -17.941 -23.264 1.00 84.31 329 ASP A O 1
ATOM 2678 N N . CYS A 1 330 ? 7.760 -16.462 -23.051 1.00 89.69 330 CYS A N 1
ATOM 2679 C CA . CYS A 1 330 ? 8.163 -15.503 -24.067 1.00 89.69 330 CYS A CA 1
ATOM 2680 C C . CYS A 1 330 ? 7.990 -15.931 -25.527 1.00 89.69 330 CYS A C 1
ATOM 2682 O O . CYS A 1 330 ? 8.132 -15.047 -26.373 1.00 89.69 330 CYS A O 1
ATOM 2684 N N . ILE A 1 331 ? 7.684 -17.188 -25.866 1.00 89.25 331 ILE A N 1
ATOM 2685 C CA . ILE A 1 331 ? 7.583 -17.629 -27.273 1.00 89.25 331 ILE A CA 1
ATOM 2686 C C . ILE A 1 331 ? 6.579 -16.768 -28.058 1.00 89.25 331 ILE A C 1
ATOM 2688 O O . ILE A 1 331 ? 6.926 -16.255 -29.117 1.00 89.25 331 ILE A O 1
ATOM 2692 N N . GLU A 1 332 ? 5.400 -16.519 -27.495 1.00 89.25 332 GLU A N 1
ATOM 2693 C CA . GLU A 1 332 ? 4.317 -15.715 -28.082 1.00 89.25 332 GLU A CA 1
ATOM 2694 C C . GLU A 1 332 ? 4.226 -14.300 -27.484 1.00 89.25 332 GLU A C 1
ATOM 2696 O O . GLU A 1 332 ? 3.288 -13.549 -27.752 1.00 89.25 332 GLU A O 1
ATOM 2701 N N . CYS A 1 333 ? 5.193 -13.901 -26.652 1.00 91.44 333 CYS A N 1
ATOM 2702 C CA . CYS A 1 333 ? 5.204 -12.563 -26.071 1.00 91.44 333 CYS A CA 1
ATOM 2703 C C . CYS A 1 333 ? 5.506 -11.523 -27.150 1.00 91.44 333 CYS A C 1
ATOM 2705 O O . CYS A 1 333 ? 6.554 -11.606 -27.778 1.00 91.44 333 CYS A O 1
ATOM 2707 N N . SER A 1 334 ? 4.639 -10.514 -27.286 1.00 92.75 334 SER A N 1
ATOM 2708 C CA . SER A 1 334 ? 4.778 -9.423 -28.263 1.00 92.75 334 SER A CA 1
ATOM 2709 C C . SER A 1 334 ? 5.724 -8.297 -27.829 1.00 92.75 334 SER A C 1
ATOM 2711 O O . SER A 1 334 ? 5.964 -7.351 -28.580 1.00 92.75 334 SER A O 1
ATOM 2713 N N . PHE A 1 335 ? 6.190 -8.315 -26.576 1.00 95.00 335 PHE A N 1
ATOM 2714 C CA . PHE A 1 335 ? 7.014 -7.236 -26.030 1.00 95.00 335 PHE A CA 1
ATOM 2715 C C . PHE A 1 335 ? 8.361 -7.076 -26.754 1.00 95.00 335 PHE A C 1
ATOM 2717 O O . PHE A 1 335 ? 8.707 -5.943 -27.079 1.00 95.00 335 PHE A O 1
ATOM 2724 N N . PRO A 1 336 ? 9.131 -8.147 -27.045 1.00 94.06 336 PRO A N 1
ATOM 2725 C CA . PRO A 1 336 ? 10.388 -8.036 -27.788 1.00 94.06 336 PRO A CA 1
ATOM 2726 C C . PRO A 1 336 ? 10.237 -7.351 -29.154 1.00 94.06 336 PRO A C 1
ATOM 2728 O O . PRO A 1 336 ? 11.088 -6.545 -29.523 1.00 94.06 336 PRO A O 1
ATOM 2731 N N . GLU A 1 337 ? 9.157 -7.631 -29.882 1.00 92.69 337 GLU A N 1
ATOM 2732 C CA . GLU A 1 337 ? 8.867 -7.037 -31.189 1.00 92.69 337 GLU A CA 1
ATOM 2733 C C . GLU A 1 337 ? 8.504 -5.555 -31.060 1.00 92.69 337 GLU A C 1
ATOM 2735 O O . GLU A 1 337 ? 8.973 -4.735 -31.848 1.00 92.69 337 GLU A O 1
ATOM 2740 N N . GLN A 1 338 ? 7.728 -5.190 -30.034 1.00 92.88 338 GLN A N 1
ATOM 2741 C CA . GLN A 1 338 ? 7.412 -3.789 -29.733 1.00 92.88 338 GLN A CA 1
ATOM 2742 C C . GLN A 1 338 ? 8.668 -2.987 -29.366 1.00 92.88 338 GLN A C 1
ATOM 2744 O O . GLN A 1 338 ? 8.811 -1.840 -29.785 1.00 92.88 338 GLN A O 1
ATOM 2749 N N . LEU A 1 339 ? 9.606 -3.591 -28.628 1.00 92.94 339 LEU A N 1
ATOM 2750 C CA . LEU A 1 339 ? 10.876 -2.953 -28.272 1.00 92.94 339 LEU A CA 1
ATOM 2751 C C . LEU A 1 339 ? 11.723 -2.612 -29.501 1.00 92.94 339 LEU A C 1
ATOM 2753 O O . LEU A 1 339 ? 12.333 -1.549 -29.533 1.00 92.94 339 LEU A O 1
ATOM 2757 N N . ALA A 1 340 ? 11.737 -3.476 -30.520 1.00 84.25 340 ALA A N 1
ATOM 2758 C CA . ALA A 1 340 ? 12.491 -3.237 -31.753 1.00 84.25 340 ALA A CA 1
ATOM 2759 C C . ALA A 1 340 ? 11.971 -2.030 -32.558 1.00 84.25 340 ALA A C 1
ATOM 2761 O O . ALA A 1 340 ? 12.703 -1.459 -33.363 1.00 84.25 340 ALA A O 1
ATOM 2762 N N . GLN A 1 341 ? 10.712 -1.645 -32.342 1.00 88.00 341 GLN A N 1
ATOM 2763 C CA . GLN A 1 341 ? 10.067 -0.508 -32.999 1.00 88.00 341 GLN A CA 1
ATOM 2764 C C . GLN A 1 341 ? 10.101 0.764 -32.139 1.00 88.00 341 GLN A C 1
ATOM 2766 O O . GLN A 1 341 ? 9.781 1.845 -32.634 1.00 88.00 341 GLN A O 1
ATOM 2771 N N . TRP A 1 342 ? 10.476 0.654 -30.861 1.00 89.50 342 TRP A N 1
ATOM 2772 C CA . TRP A 1 342 ? 10.454 1.770 -29.926 1.00 89.50 342 TRP A CA 1
ATOM 2773 C C . TRP A 1 342 ? 11.589 2.751 -30.218 1.00 89.50 342 TRP A C 1
ATOM 2775 O O . TRP A 1 342 ? 12.763 2.388 -30.188 1.00 89.50 342 TRP A O 1
ATOM 2785 N N . LYS A 1 343 ? 11.228 4.014 -30.431 1.00 85.31 343 LYS A N 1
ATOM 2786 C CA . LYS A 1 343 ? 12.156 5.143 -30.493 1.00 85.31 343 LYS A CA 1
ATOM 2787 C C . LYS A 1 343 ? 11.615 6.236 -29.591 1.00 85.31 343 LYS A C 1
ATOM 2789 O O . LYS A 1 343 ? 10.415 6.510 -29.634 1.00 85.31 343 LYS A O 1
ATOM 2794 N N . SER A 1 344 ? 12.464 6.845 -28.771 1.00 80.31 344 SER A N 1
ATOM 2795 C CA . SER A 1 344 ? 12.081 8.067 -28.077 1.00 80.31 344 SER A CA 1
ATOM 2796 C C . SER A 1 344 ? 11.698 9.108 -29.123 1.00 80.31 344 SER A C 1
ATOM 2798 O O . SER A 1 344 ? 12.491 9.414 -30.010 1.00 80.31 344 SER A O 1
ATOM 2800 N N . THR A 1 345 ? 10.482 9.638 -29.038 1.00 70.25 345 THR A N 1
ATOM 2801 C CA . THR A 1 345 ? 10.185 10.928 -29.655 1.00 70.25 345 THR A CA 1
ATOM 2802 C C . THR A 1 345 ? 11.064 11.952 -28.951 1.00 70.25 345 THR A C 1
ATOM 2804 O O . THR A 1 345 ? 11.035 12.013 -27.720 1.00 70.25 345 THR A O 1
ATOM 2807 N N . ASP A 1 346 ? 11.899 12.660 -29.711 1.00 46.19 346 ASP A N 1
ATOM 2808 C CA . ASP A 1 346 ? 12.667 13.790 -29.195 1.00 46.19 346 ASP A CA 1
ATOM 2809 C C . ASP A 1 346 ? 11.676 14.795 -28.583 1.00 46.19 346 ASP A C 1
ATOM 2811 O O . ASP A 1 346 ? 10.885 15.395 -29.311 1.00 46.19 346 ASP A O 1
ATOM 2815 N N . ASP A 1 347 ? 11.693 14.912 -27.254 1.00 42.03 347 ASP A N 1
ATOM 2816 C CA . ASP A 1 347 ? 11.037 15.963 -26.463 1.00 42.03 347 ASP A CA 1
ATOM 2817 C C . ASP A 1 347 ? 12.118 16.797 -25.766 1.00 42.03 347 ASP A C 1
ATOM 2819 O O . ASP A 1 347 ? 12.969 16.190 -25.060 1.00 42.03 347 ASP A O 1
#

Sequence (347 aa):
MVINDGGPAFFTRTSNHRDIPRIILSPTEVSSALSRPRITQALSRPGRCLWPLRHMAVADITCLLRESAKHRAQLKAKRFEGTAKLHGFSQALWEALADALGFSANRHPMRLLAQRLPIKRLLTHDPKDLEAIIFGTAGFLSPNLHRTAPSDSREWLENLWTRWWKHRSKYEFAISRTPAWSTRSTRPSNHPQRRLAALATAALQWPSLSKSARQKPPFEKLSKSLSSLSEPFWNHHHTVLSEHIQKPFRLIGKSRLEEFLINTLYPLRPENWAEFEKIRAAAPNQKVKRCCERLFGSLANAKPYLKFAWQQQALLQVYQDFCLEDLSDCIECSFPEQLAQWKSTDD

pLDDT: mean 90.88, std 9.64, range [42.03, 98.62]